Protein AF-A0A6P0YN10-F1 (afdb_monomer)

pLDDT: mean 71.0, std 18.03, range [34.62, 97.88]

Radius of gyration: 21.38 Å; Cα contacts (8 Å, |Δi|>4): 175; chains: 1; bounding box: 41×53×57 Å

Mean predicted aligned error: 14.84 Å

Secondary structure (DSSP, 8-state):
--SEEEEEEEETTEEEEEEEEHHHHHTTPPP-PPP-SS---HHHHHHHHHTTTT----BTTTBSHHHHHHHHHHS-STTTTTS-S--------GGGHHHHHHHHTS---HHHHHHHHHHHHHHHHHHHHHHHHHHHHHHHHHHHHHHHHHHHHHTT-HHHHHHHHHHHHHHHHHHHHHHHHHHHHHHHHHHHHHHHHHT-

Structure (mmCIF, N/CA/C/O backbone):
data_AF-A0A6P0YN10-F1
#
_entry.id   AF-A0A6P0YN10-F1
#
loop_
_atom_site.group_PDB
_atom_site.id
_atom_site.type_symbol
_atom_site.label_atom_id
_atom_site.label_alt_id
_atom_site.label_comp_id
_atom_site.label_asym_id
_atom_site.label_entity_id
_atom_site.label_seq_id
_atom_site.pdbx_PDB_ins_code
_atom_site.Cartn_x
_atom_site.Cartn_y
_atom_site.Cartn_z
_atom_site.occupancy
_atom_site.B_iso_or_equiv
_atom_site.auth_seq_id
_atom_site.auth_comp_id
_atom_site.auth_asym_id
_atom_site.auth_atom_id
_atom_site.pdbx_PDB_model_num
ATOM 1 N N . GLY A 1 1 ? -3.260 -28.734 10.074 1.00 62.12 1 GLY A N 1
ATOM 2 C CA . GLY A 1 1 ? -2.453 -27.743 10.815 1.00 62.12 1 GLY A CA 1
ATOM 3 C C . GLY A 1 1 ? -2.014 -28.364 12.121 1.00 62.12 1 GLY A C 1
ATOM 4 O O . GLY A 1 1 ? -2.612 -29.351 12.519 1.00 62.12 1 GLY A O 1
ATOM 5 N N . ASP A 1 2 ? -1.002 -27.804 12.768 1.00 81.94 2 ASP A N 1
ATOM 6 C CA . ASP A 1 2 ? -0.385 -28.265 14.026 1.00 81.94 2 ASP A CA 1
ATOM 7 C C . ASP A 1 2 ? -1.099 -27.738 15.288 1.00 81.94 2 ASP A C 1
ATOM 9 O O . ASP A 1 2 ? -0.497 -27.618 16.351 1.00 81.94 2 ASP A O 1
ATOM 13 N N . GLY A 1 3 ? -2.378 -27.369 15.172 1.00 86.06 3 GLY A N 1
ATOM 14 C CA . GLY A 1 3 ? -3.167 -26.823 16.282 1.00 86.06 3 GLY A CA 1
ATOM 15 C C . GLY A 1 3 ? -2.836 -25.377 16.668 1.00 86.06 3 GLY A C 1
ATOM 16 O O . GLY A 1 3 ? -3.394 -24.883 17.649 1.00 86.06 3 GLY A O 1
ATOM 17 N N . HIS A 1 4 ? -1.988 -24.679 15.904 1.00 89.06 4 HIS A N 1
ATOM 18 C CA . HIS A 1 4 ? -1.579 -23.304 16.191 1.00 89.06 4 HIS A CA 1
ATOM 19 C C . HIS A 1 4 ? -1.999 -22.306 15.102 1.00 89.06 4 HIS A C 1
ATOM 21 O O . HIS A 1 4 ? -2.167 -22.645 13.928 1.00 89.06 4 HIS A O 1
ATOM 27 N N . VAL A 1 5 ? -2.158 -21.045 15.502 1.00 89.94 5 VAL A N 1
ATOM 28 C CA . VAL A 1 5 ? -2.538 -19.916 14.649 1.00 89.94 5 VAL A CA 1
ATOM 29 C C . VAL A 1 5 ? -1.563 -18.767 14.879 1.00 89.94 5 VAL A C 1
ATOM 31 O O . VAL A 1 5 ? -1.376 -18.320 16.008 1.00 89.94 5 VAL A O 1
ATOM 34 N N . ILE A 1 6 ? -0.969 -18.249 13.802 1.00 89.81 6 ILE A N 1
ATOM 35 C CA . ILE A 1 6 ? -0.206 -16.996 13.841 1.00 89.81 6 ILE A CA 1
ATOM 36 C C . ILE A 1 6 ? -1.152 -15.862 13.451 1.00 89.81 6 ILE A C 1
ATOM 38 O O . ILE A 1 6 ? -1.709 -15.871 12.353 1.00 89.81 6 ILE A O 1
ATOM 42 N N . HIS A 1 7 ? -1.346 -14.892 14.340 1.00 85.06 7 HIS A N 1
ATOM 43 C CA . HIS A 1 7 ? -2.235 -13.754 14.114 1.00 85.06 7 HIS A CA 1
ATOM 44 C C . HIS A 1 7 ? -1.779 -12.526 14.904 1.00 85.06 7 HIS A C 1
ATOM 46 O O . HIS A 1 7 ? -0.990 -12.633 15.842 1.00 85.06 7 HIS A O 1
ATOM 52 N N . TYR A 1 8 ? -2.313 -11.354 14.562 1.00 78.88 8 TYR A N 1
ATOM 53 C CA . TYR A 1 8 ? -2.217 -10.200 15.450 1.00 78.88 8 TYR A CA 1
ATOM 54 C C . TYR A 1 8 ? -3.067 -10.442 16.698 1.00 78.88 8 TYR A C 1
ATOM 56 O O . TYR A 1 8 ? -4.286 -10.612 16.622 1.00 78.88 8 TYR A O 1
ATOM 64 N N . ARG A 1 9 ? -2.422 -10.490 17.858 1.00 80.31 9 ARG A N 1
ATOM 65 C CA . ARG A 1 9 ? -3.073 -10.660 19.152 1.00 80.31 9 ARG A CA 1
ATOM 66 C C . ARG A 1 9 ? -3.199 -9.300 19.825 1.00 80.31 9 ARG A C 1
ATOM 68 O O . ARG A 1 9 ? -2.196 -8.615 19.999 1.00 80.31 9 ARG A O 1
ATOM 75 N N . LYS A 1 10 ? -4.426 -8.953 20.219 1.00 70.31 10 LYS A N 1
ATOM 76 C CA . LYS A 1 10 ? -4.740 -7.815 21.090 1.00 70.31 10 LYS A CA 1
ATOM 77 C C . LYS A 1 10 ? -4.780 -8.285 22.541 1.00 70.31 10 LYS A C 1
ATOM 79 O O . LYS A 1 10 ? -5.635 -9.097 22.894 1.00 70.31 10 LYS A O 1
ATOM 84 N N . LEU A 1 11 ? -3.843 -7.814 23.357 1.00 67.25 11 LEU A N 1
ATOM 85 C CA . LEU A 1 11 ? -3.877 -7.912 24.819 1.00 67.25 11 LEU A CA 1
ATOM 86 C C . LEU A 1 11 ? -4.032 -6.496 25.386 1.00 67.25 11 LEU A C 1
ATOM 88 O O . LEU A 1 11 ? -3.742 -5.537 24.679 1.00 67.25 11 LEU A O 1
ATOM 92 N N . LYS A 1 12 ? -4.513 -6.367 26.632 1.00 58.06 12 LYS A N 1
ATOM 93 C CA . LYS A 1 12 ? -4.865 -5.067 27.241 1.00 58.06 12 LYS A CA 1
ATOM 94 C C . LYS A 1 12 ? -3.774 -3.995 27.095 1.00 58.06 12 LYS A C 1
ATOM 96 O O . LYS A 1 12 ? -4.123 -2.843 26.886 1.00 58.06 12 LYS A O 1
ATOM 101 N N . ASP A 1 13 ? -2.502 -4.395 27.129 1.00 61.06 13 ASP A N 1
ATOM 102 C CA . ASP A 1 13 ? -1.369 -3.464 27.193 1.00 61.06 13 ASP A CA 1
ATOM 103 C C . ASP A 1 13 ? -0.451 -3.498 25.955 1.00 61.06 13 ASP A C 1
ATOM 105 O O . ASP A 1 13 ? 0.545 -2.779 25.912 1.00 61.06 13 ASP A O 1
ATOM 109 N N . TYR A 1 14 ? -0.721 -4.361 24.962 1.00 63.66 14 TYR A N 1
ATOM 110 C CA . TYR A 1 14 ? 0.066 -4.423 23.722 1.00 63.66 14 TYR A CA 1
ATOM 111 C C . TYR A 1 14 ? -0.596 -5.256 22.616 1.00 63.66 14 TYR A C 1
ATOM 113 O O . TYR A 1 14 ? -1.214 -6.299 22.860 1.00 63.66 14 TYR A O 1
ATOM 121 N N . GLU A 1 15 ? -0.348 -4.857 21.367 1.00 74.88 15 GLU A N 1
ATOM 122 C CA . GLU A 1 15 ? -0.603 -5.673 20.184 1.00 74.88 15 GLU A CA 1
ATOM 123 C C . GLU A 1 15 ? 0.677 -6.220 19.562 1.00 74.88 15 GLU A C 1
ATOM 125 O O . GLU A 1 15 ? 1.649 -5.499 19.335 1.00 74.88 15 GLU A O 1
ATOM 130 N N . MET A 1 16 ? 0.667 -7.510 19.225 1.00 84.94 16 MET A N 1
ATOM 131 C CA . MET A 1 16 ? 1.770 -8.119 18.484 1.00 84.94 16 MET A CA 1
ATOM 132 C C . MET A 1 16 ? 1.319 -9.293 17.627 1.00 84.94 16 MET A C 1
ATOM 134 O O . MET A 1 16 ? 0.341 -9.970 17.948 1.00 84.94 16 MET A O 1
ATOM 138 N N . VAL A 1 17 ? 2.062 -9.588 16.565 1.00 87.31 17 VAL A N 1
ATOM 139 C CA . VAL A 1 17 ? 1.927 -10.875 15.874 1.00 87.31 17 VAL A CA 1
ATOM 140 C C . VAL A 1 17 ? 2.419 -11.980 16.808 1.00 87.31 17 VAL A C 1
ATOM 142 O O . VAL A 1 17 ? 3.589 -12.008 17.189 1.00 87.31 17 VAL A O 1
ATOM 145 N N . ALA A 1 18 ? 1.532 -12.897 17.175 1.00 89.31 18 ALA A N 1
ATOM 146 C CA . ALA A 1 18 ? 1.816 -13.998 18.084 1.00 89.31 18 ALA A CA 1
ATOM 147 C C . ALA A 1 18 ? 1.342 -15.327 17.493 1.00 89.31 18 ALA A C 1
ATOM 149 O O . ALA A 1 18 ? 0.412 -15.366 16.687 1.00 89.31 18 ALA A O 1
ATOM 150 N N . CYS A 1 19 ? 1.977 -16.413 17.928 1.00 91.25 19 CYS A N 1
ATOM 151 C CA . CYS A 1 19 ? 1.501 -17.771 17.707 1.00 91.25 19 CYS A CA 1
ATOM 152 C C . CYS A 1 19 ? 0.699 -18.212 18.938 1.00 91.25 19 CYS A C 1
ATOM 154 O O . CYS A 1 19 ? 1.201 -18.118 20.058 1.00 91.25 19 CYS A O 1
ATOM 156 N N . THR A 1 20 ? -0.541 -18.651 18.753 1.00 89.88 20 THR A N 1
ATOM 157 C CA . THR A 1 20 ? -1.439 -19.106 19.826 1.00 89.88 20 THR A CA 1
ATOM 158 C C . THR A 1 20 ? -2.080 -20.438 19.451 1.00 89.88 20 THR A C 1
ATOM 160 O O . THR A 1 20 ? -2.061 -20.826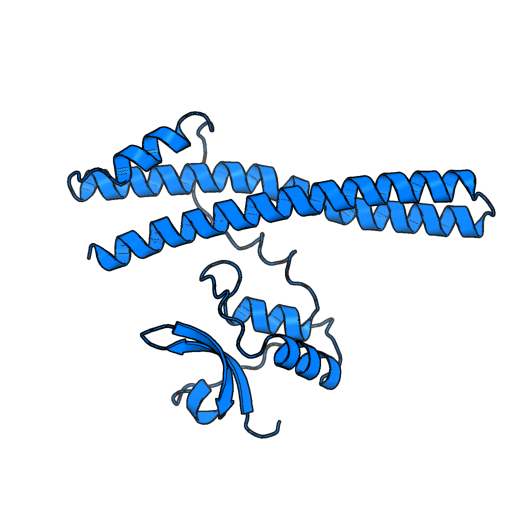 18.283 1.00 89.88 20 THR A O 1
ATOM 163 N N . SER A 1 21 ? -2.640 -21.166 20.422 1.00 91.62 21 SER A N 1
ATOM 164 C CA . SER A 1 21 ? -3.442 -22.351 20.104 1.00 91.62 21 SER A CA 1
ATOM 165 C C . SER A 1 21 ? -4.737 -21.951 19.393 1.00 91.62 21 SER A C 1
ATOM 167 O O . SER A 1 21 ? -5.270 -20.859 19.617 1.00 91.62 21 SER A O 1
ATOM 169 N N . VAL A 1 22 ? -5.272 -22.851 18.566 1.00 89.12 22 VAL A N 1
ATOM 170 C CA . VAL A 1 22 ? -6.579 -22.662 17.914 1.00 89.12 22 VAL A CA 1
ATOM 171 C C . VAL A 1 22 ? -7.670 -22.356 18.942 1.00 89.12 22 VAL A C 1
ATOM 173 O O . VAL A 1 22 ? -8.476 -21.464 18.698 1.00 89.12 22 VAL A O 1
ATOM 176 N N . ASP A 1 23 ? -7.657 -23.003 20.110 1.00 88.19 23 ASP A N 1
ATOM 177 C CA . ASP A 1 23 ? -8.645 -22.759 21.170 1.00 88.19 23 ASP A CA 1
ATOM 178 C C . ASP A 1 23 ? -8.562 -21.331 21.720 1.00 88.19 23 ASP A C 1
ATOM 180 O O . ASP A 1 23 ? -9.577 -20.641 21.861 1.00 88.19 23 ASP A O 1
ATOM 184 N N . THR A 1 24 ? -7.336 -20.851 21.958 1.00 87.19 24 THR A N 1
ATOM 185 C CA . THR A 1 24 ? -7.077 -19.480 22.424 1.00 87.19 24 THR A CA 1
ATOM 186 C C . THR A 1 24 ? -7.529 -18.454 21.389 1.00 87.19 24 THR A C 1
ATOM 188 O O . THR A 1 24 ? -8.077 -17.410 21.745 1.00 87.19 24 THR A O 1
ATOM 191 N N . PHE A 1 25 ? -7.296 -18.739 20.107 1.00 85.44 25 PHE A N 1
ATOM 192 C CA . PHE A 1 25 ? -7.714 -17.884 19.002 1.00 85.44 25 PHE A CA 1
ATOM 193 C C . PHE A 1 25 ? -9.240 -17.871 18.828 1.00 85.44 25 PHE A C 1
ATOM 195 O O . PHE A 1 25 ? -9.834 -16.808 18.656 1.00 85.44 25 PHE A O 1
ATOM 202 N N . ALA A 1 26 ? -9.876 -19.043 18.885 1.00 85.31 26 ALA A N 1
ATOM 203 C CA . ALA A 1 26 ? -11.305 -19.213 18.654 1.00 85.31 26 ALA A CA 1
ATOM 204 C C . ALA A 1 26 ? -12.153 -18.598 19.769 1.00 85.31 26 ALA A C 1
ATOM 206 O O . ALA A 1 26 ? -13.233 -18.080 19.491 1.00 85.31 26 ALA A O 1
ATOM 207 N N . GLN A 1 27 ? -11.691 -18.673 21.025 1.00 83.94 27 GLN A N 1
ATOM 208 C CA . GLN A 1 27 ? -12.455 -18.243 22.205 1.00 83.94 27 GLN A CA 1
ATOM 209 C C . GLN A 1 27 ? -13.877 -18.841 22.220 1.00 83.94 27 GLN A C 1
ATOM 211 O O . GLN A 1 27 ? -14.858 -18.151 22.491 1.00 83.94 27 GLN A O 1
ATOM 216 N N . GLY A 1 28 ? -14.000 -20.117 21.832 1.00 83.31 28 GLY A N 1
ATOM 217 C CA . GLY A 1 28 ? -15.282 -20.823 21.714 1.00 83.31 28 GLY A CA 1
ATOM 218 C C . GLY A 1 28 ? -16.140 -20.446 20.496 1.00 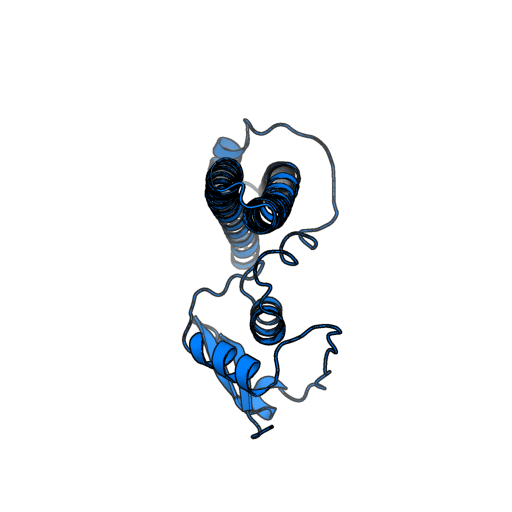83.31 28 GLY A C 1
ATOM 219 O O . GLY A 1 28 ? -17.247 -20.961 20.348 1.00 83.31 28 GLY A O 1
ATOM 220 N N . ARG A 1 29 ? -15.669 -19.566 19.602 1.00 82.25 29 ARG A N 1
ATOM 221 C CA . ARG A 1 29 ? -16.385 -19.161 18.379 1.00 82.25 29 ARG A CA 1
ATOM 222 C C . ARG A 1 29 ? -16.039 -20.066 17.195 1.00 82.25 29 ARG A C 1
ATOM 224 O O . ARG A 1 29 ? -14.945 -20.616 17.105 1.00 82.25 29 ARG A O 1
ATOM 231 N N . LYS A 1 30 ? -16.968 -20.179 16.239 1.00 83.81 30 LYS A N 1
ATOM 232 C CA . LYS A 1 30 ? -16.750 -20.923 14.985 1.00 83.81 30 LYS A CA 1
ATOM 233 C C . LYS A 1 30 ? -15.697 -20.232 14.112 1.00 83.81 30 LYS A C 1
ATOM 235 O O . LYS A 1 30 ? -15.750 -19.019 13.915 1.00 83.81 30 LYS A O 1
ATOM 240 N N . ILE A 1 31 ? -14.783 -21.024 13.552 1.00 81.75 31 ILE A N 1
ATOM 241 C CA . ILE A 1 31 ? -13.750 -20.571 12.613 1.00 81.75 31 ILE A CA 1
ATOM 242 C C . ILE A 1 31 ? -14.229 -20.820 11.183 1.00 81.75 31 ILE A C 1
ATOM 244 O O . ILE A 1 31 ? -14.694 -21.912 10.862 1.00 81.75 31 ILE A O 1
ATOM 248 N N . TYR A 1 32 ? -14.056 -19.825 10.316 1.00 80.75 32 TYR A N 1
ATOM 249 C CA . TYR A 1 32 ? -14.361 -19.928 8.892 1.00 80.75 32 TYR A CA 1
ATOM 250 C C . TYR A 1 32 ? -13.079 -19.824 8.067 1.00 80.75 32 TYR A C 1
ATOM 252 O O . TYR A 1 32 ? -12.244 -18.948 8.301 1.00 80.75 32 TYR A O 1
ATOM 260 N N . ALA A 1 33 ? -12.928 -20.708 7.082 1.00 80.88 33 ALA A N 1
ATOM 261 C CA . ALA A 1 33 ? -11.827 -20.654 6.130 1.00 80.88 33 ALA A CA 1
ATOM 262 C C . ALA A 1 33 ? -12.207 -19.773 4.934 1.00 80.88 33 ALA A C 1
ATOM 264 O O . ALA A 1 33 ? -13.258 -19.955 4.320 1.00 80.88 33 ALA A O 1
ATOM 265 N N . ARG A 1 34 ? -11.333 -18.828 4.578 1.00 76.62 34 ARG A N 1
ATOM 266 C CA . ARG A 1 34 ? -11.487 -17.999 3.377 1.00 76.62 34 ARG A CA 1
ATOM 267 C C . ARG A 1 34 ? -10.668 -18.587 2.232 1.00 76.62 34 ARG A C 1
ATOM 269 O O . ARG A 1 34 ? -9.452 -18.742 2.355 1.00 76.62 34 ARG A O 1
ATOM 276 N N . ASN A 1 35 ? -11.327 -18.859 1.108 1.00 73.12 35 ASN A N 1
ATOM 277 C CA . ASN A 1 35 ? -10.669 -19.324 -0.110 1.00 73.12 35 ASN A CA 1
ATOM 278 C C . ASN A 1 35 ? -10.147 -18.144 -0.936 1.00 73.12 35 ASN A C 1
ATOM 280 O O . ASN A 1 35 ? -10.804 -17.111 -1.063 1.00 73.12 35 ASN A O 1
ATOM 284 N N . TYR A 1 36 ? -8.959 -18.311 -1.511 1.00 68.56 36 TYR A N 1
ATOM 285 C CA . TYR A 1 36 ? -8.327 -17.338 -2.399 1.00 68.56 36 TYR A CA 1
ATOM 286 C C . TYR A 1 36 ? -8.043 -18.021 -3.737 1.00 68.56 36 TYR A C 1
ATOM 288 O O . TYR A 1 36 ? -7.478 -19.109 -3.747 1.00 68.56 36 TYR A O 1
ATOM 296 N N . GLN A 1 37 ? -8.411 -17.378 -4.849 1.00 66.75 37 GLN A N 1
ATOM 297 C CA . GLN A 1 37 ? -8.175 -17.917 -6.197 1.00 66.75 37 GLN A CA 1
ATOM 298 C C . GLN A 1 37 ? -6.682 -17.975 -6.554 1.00 66.75 37 GLN A C 1
ATOM 300 O O . GLN A 1 37 ? -6.242 -18.907 -7.214 1.00 66.75 37 GLN A O 1
ATOM 305 N N . VAL A 1 38 ? -5.899 -16.994 -6.090 1.00 68.38 38 VAL A N 1
ATOM 306 C CA . VAL A 1 38 ? -4.444 -16.929 -6.287 1.00 68.38 38 VAL A CA 1
ATOM 307 C C . VAL A 1 38 ? -3.781 -16.698 -4.932 1.00 68.38 38 VAL A C 1
ATOM 309 O O . VAL A 1 38 ? -4.036 -15.688 -4.268 1.00 68.38 38 VAL A O 1
ATOM 312 N N . CYS A 1 39 ? -2.951 -17.644 -4.494 1.00 77.00 39 CYS A N 1
ATOM 313 C CA . CYS A 1 39 ? -2.244 -17.570 -3.218 1.00 77.00 39 CYS A CA 1
ATOM 314 C C . CYS A 1 39 ? -0.932 -18.359 -3.230 1.00 77.00 39 CYS A C 1
ATOM 316 O O . CYS A 1 39 ? -0.759 -19.285 -4.019 1.00 77.00 39 CYS A O 1
ATOM 318 N N . TYR A 1 40 ? -0.035 -18.030 -2.302 1.00 73.06 40 TYR A N 1
ATOM 319 C CA . TYR A 1 40 ? 1.176 -18.808 -2.069 1.00 73.06 40 TYR A CA 1
ATOM 320 C C . TYR A 1 40 ? 0.865 -20.201 -1.506 1.00 73.06 40 TYR A C 1
ATOM 322 O O . TYR A 1 40 ? -0.128 -20.408 -0.794 1.00 73.06 40 TYR A O 1
ATOM 330 N N . ILE A 1 41 ? 1.772 -21.142 -1.782 1.00 79.31 41 ILE A N 1
ATOM 331 C CA . ILE A 1 41 ? 1.744 -22.490 -1.207 1.00 79.31 41 ILE A CA 1
ATOM 332 C C . ILE A 1 41 ? 1.862 -22.438 0.328 1.00 79.31 41 ILE A C 1
ATOM 334 O O . ILE A 1 41 ? 2.513 -21.529 0.855 1.00 79.31 41 ILE A O 1
ATOM 338 N N . PRO A 1 42 ? 1.284 -23.404 1.068 1.00 82.81 42 PRO A N 1
ATOM 339 C CA . PRO A 1 42 ? 1.212 -23.364 2.532 1.00 82.81 42 PRO A CA 1
ATOM 340 C C . PRO A 1 42 ? 2.544 -23.072 3.237 1.00 82.81 42 PRO A C 1
ATOM 342 O O . PRO A 1 42 ? 2.584 -22.222 4.122 1.00 82.81 42 PRO A O 1
ATOM 345 N N . ASN A 1 43 ? 3.644 -23.690 2.798 1.00 80.69 43 ASN A N 1
ATOM 346 C CA . ASN A 1 43 ? 4.962 -23.488 3.409 1.00 80.69 43 ASN A CA 1
ATOM 347 C C . ASN A 1 43 ? 5.447 -22.035 3.301 1.00 80.69 43 ASN A C 1
ATOM 349 O O . ASN A 1 43 ? 5.939 -21.476 4.279 1.00 80.69 43 ASN A O 1
ATOM 353 N N . VAL A 1 44 ? 5.238 -21.395 2.148 1.00 77.06 44 VAL A N 1
ATOM 354 C CA . VAL A 1 44 ? 5.590 -19.983 1.933 1.00 77.06 44 VAL A CA 1
ATOM 355 C C . VAL A 1 44 ? 4.708 -19.076 2.792 1.00 77.06 44 VAL A C 1
ATOM 357 O O . VAL A 1 44 ? 5.202 -18.127 3.393 1.00 77.06 44 VAL A O 1
ATOM 360 N N . VAL A 1 45 ? 3.415 -19.385 2.918 1.00 82.81 45 VAL A N 1
ATOM 361 C CA . VAL A 1 45 ? 2.494 -18.637 3.793 1.00 82.81 45 VAL A CA 1
ATOM 362 C C . VAL A 1 45 ? 2.949 -18.699 5.252 1.00 82.81 45 VAL A C 1
ATOM 364 O O . VAL A 1 45 ? 2.989 -17.668 5.921 1.00 82.81 45 VAL A O 1
ATOM 367 N N . ILE A 1 46 ? 3.334 -19.885 5.733 1.00 85.06 46 ILE A N 1
ATOM 368 C CA . ILE A 1 46 ? 3.826 -20.091 7.102 1.00 85.06 46 ILE A CA 1
ATOM 369 C C . ILE A 1 46 ? 5.142 -19.344 7.325 1.00 85.06 46 ILE A C 1
ATOM 371 O O . ILE A 1 46 ? 5.283 -18.664 8.337 1.00 85.06 46 ILE A O 1
ATOM 375 N N . GLN A 1 47 ? 6.094 -19.428 6.390 1.00 82.56 47 GLN A N 1
ATOM 376 C CA . GLN A 1 47 ? 7.363 -18.698 6.485 1.00 82.56 47 GLN A CA 1
ATOM 377 C C . GLN A 1 47 ? 7.140 -17.188 6.584 1.00 82.56 47 GLN A C 1
ATOM 379 O O . GLN A 1 47 ? 7.720 -16.535 7.447 1.00 82.56 47 GLN A O 1
ATOM 384 N N . ARG A 1 48 ? 6.246 -16.643 5.754 1.00 84.75 48 ARG A N 1
ATOM 385 C CA . ARG A 1 48 ? 5.869 -15.224 5.787 1.00 84.75 48 ARG A CA 1
ATOM 386 C C . ARG A 1 48 ? 5.213 -14.844 7.113 1.00 84.75 48 ARG A C 1
ATOM 388 O O . ARG A 1 48 ? 5.568 -13.832 7.702 1.00 84.75 48 ARG A O 1
ATOM 395 N N . ALA A 1 49 ? 4.290 -15.661 7.617 1.00 86.19 49 ALA A N 1
ATOM 396 C CA . ALA A 1 49 ? 3.663 -15.412 8.913 1.00 86.19 49 ALA A CA 1
ATOM 397 C C . ALA A 1 49 ? 4.696 -15.414 10.053 1.00 86.19 49 ALA A C 1
ATOM 399 O O . ALA A 1 49 ? 4.704 -14.507 10.885 1.00 86.19 49 ALA A O 1
ATOM 400 N N . LYS A 1 50 ? 5.613 -16.391 10.052 1.00 88.00 50 LYS A N 1
ATOM 401 C CA . LYS A 1 50 ? 6.709 -16.491 11.025 1.00 88.00 50 LYS A CA 1
ATOM 402 C C . LYS A 1 50 ? 7.680 -15.313 10.941 1.00 88.00 50 LYS A C 1
ATOM 404 O O . LYS A 1 50 ? 8.145 -14.858 11.979 1.00 88.00 50 LYS A O 1
ATOM 409 N N . SER A 1 51 ? 7.943 -14.774 9.747 1.00 87.12 51 SER A N 1
ATOM 410 C CA . SER A 1 51 ? 8.887 -13.661 9.564 1.00 87.12 51 SER A CA 1
ATOM 411 C C . SER A 1 51 ? 8.437 -12.345 10.207 1.00 87.12 51 SER A C 1
ATOM 413 O O . SER A 1 51 ? 9.228 -11.411 10.277 1.00 87.12 51 SER A O 1
ATOM 415 N N . ARG A 1 52 ? 7.173 -12.241 10.631 1.00 86.12 52 ARG A N 1
ATOM 416 C CA . ARG A 1 52 ? 6.623 -11.062 11.316 1.00 86.12 52 ARG A CA 1
ATOM 417 C C . ARG A 1 52 ? 6.244 -11.346 12.770 1.00 86.12 52 ARG A C 1
ATOM 419 O O . ARG A 1 52 ? 5.615 -10.497 13.389 1.00 86.12 52 ARG A O 1
ATOM 426 N N . LEU A 1 53 ? 6.598 -12.510 13.328 1.00 88.38 53 LEU A N 1
ATOM 427 C CA . LEU A 1 53 ? 6.376 -12.797 14.751 1.00 88.38 53 LEU A CA 1
ATOM 428 C C . LEU A 1 53 ? 7.011 -11.712 15.629 1.00 88.38 53 LEU A C 1
ATOM 430 O O . LEU A 1 53 ? 8.134 -11.279 15.388 1.00 88.38 53 LEU A O 1
ATOM 434 N N . GLY A 1 54 ? 6.273 -11.271 16.645 1.00 81.94 54 GLY A N 1
ATOM 435 C CA . GLY A 1 54 ? 6.683 -10.191 17.539 1.00 81.94 54 GLY A CA 1
ATOM 436 C C . GLY A 1 54 ? 6.504 -8.783 16.968 1.00 81.94 54 GLY A C 1
ATOM 437 O O . GLY A 1 54 ? 6.768 -7.816 17.678 1.00 81.94 54 GLY A O 1
ATOM 438 N N . GLU A 1 55 ? 6.030 -8.621 15.728 1.00 82.81 55 GLU A N 1
ATOM 439 C CA . GLU A 1 55 ? 5.795 -7.293 15.164 1.00 82.81 55 GLU A CA 1
ATOM 440 C C . GLU A 1 55 ? 4.699 -6.547 15.940 1.00 82.81 55 GLU A C 1
ATOM 442 O O . GLU A 1 55 ? 3.555 -6.996 15.985 1.00 82.81 55 GLU A O 1
ATOM 447 N N . ARG A 1 56 ? 5.038 -5.369 16.484 1.00 79.00 56 ARG A N 1
ATOM 448 C CA . ARG A 1 56 ? 4.144 -4.493 17.272 1.00 79.00 56 ARG A CA 1
ATOM 449 C C . ARG A 1 56 ? 3.621 -3.275 16.512 1.00 79.00 56 ARG A C 1
ATOM 451 O O . ARG A 1 56 ? 3.277 -2.261 17.097 1.00 79.00 56 ARG A O 1
ATOM 458 N N . LYS A 1 57 ? 3.591 -3.353 15.185 1.00 66.19 57 LYS A N 1
ATOM 459 C CA . LYS A 1 57 ? 3.128 -2.258 14.318 1.00 66.19 57 LYS A CA 1
ATOM 460 C C . LYS A 1 57 ? 1.625 -2.326 14.050 1.00 66.19 57 LYS A C 1
ATOM 462 O O . LYS A 1 57 ? 1.197 -1.935 12.967 1.00 66.19 57 LYS A O 1
ATOM 467 N N . TYR A 1 58 ? 0.849 -2.908 14.968 1.00 61.75 58 TYR A N 1
ATOM 468 C CA . TYR A 1 58 ? -0.588 -3.069 14.770 1.00 61.75 58 TYR A CA 1
ATOM 469 C C . TYR A 1 58 ? -1.226 -1.708 14.492 1.00 61.75 58 TYR A C 1
ATOM 471 O O . TYR A 1 58 ? -0.914 -0.724 15.153 1.00 61.75 58 TYR A O 1
ATOM 479 N N . ASN A 1 59 ? -2.102 -1.674 13.498 1.00 54.28 59 ASN A N 1
ATOM 480 C CA . ASN A 1 59 ? -2.871 -0.495 13.137 1.00 54.28 59 ASN A CA 1
ATOM 481 C C . ASN A 1 59 ? -4.280 -0.974 12.779 1.00 54.28 59 ASN A C 1
ATOM 483 O O . ASN A 1 59 ? -4.428 -1.840 11.908 1.00 54.28 59 ASN A O 1
ATOM 487 N N . LEU A 1 60 ? -5.298 -0.436 13.455 1.00 50.91 60 LEU A N 1
ATOM 488 C CA . LEU A 1 60 ? -6.712 -0.804 13.308 1.00 50.91 60 LEU A CA 1
ATOM 489 C C . LEU A 1 60 ? -7.161 -0.837 11.846 1.00 50.91 60 LEU A C 1
ATOM 491 O O . LEU A 1 60 ? -7.939 -1.712 11.456 1.00 50.91 60 LEU A O 1
ATOM 495 N N . LEU A 1 61 ? -6.643 0.086 11.045 1.00 44.38 61 LEU A N 1
ATOM 496 C CA . LEU A 1 61 ? -7.092 0.337 9.689 1.00 44.38 61 LEU A CA 1
ATOM 497 C C . LEU A 1 61 ? -6.209 -0.351 8.628 1.00 44.38 61 LEU A C 1
ATOM 499 O O . LEU A 1 61 ? -6.742 -0.789 7.614 1.00 44.38 61 LEU A O 1
ATOM 503 N N . PHE A 1 62 ? -4.895 -0.518 8.856 1.00 47.38 62 PHE A N 1
ATOM 504 C CA . PHE A 1 62 ? -3.961 -0.972 7.798 1.00 47.38 62 PHE A CA 1
ATOM 505 C C . PHE A 1 62 ? -3.044 -2.136 8.174 1.00 47.38 62 PHE A C 1
ATOM 507 O O . PHE A 1 62 ? -2.498 -2.794 7.286 1.00 47.38 62 PHE A O 1
ATOM 514 N N . ASN A 1 63 ? -2.894 -2.442 9.463 1.00 57.91 63 ASN A N 1
ATOM 515 C CA . ASN A 1 63 ? -2.037 -3.528 9.937 1.00 57.91 63 ASN A CA 1
ATOM 516 C C . ASN A 1 63 ? -2.730 -4.328 11.045 1.00 57.91 63 ASN A C 1
ATOM 518 O O . ASN A 1 63 ? -2.213 -4.504 12.146 1.00 57.91 63 ASN A O 1
ATOM 522 N N . ASN A 1 64 ? -3.946 -4.778 10.737 1.00 65.56 64 ASN A N 1
ATOM 523 C CA . ASN A 1 64 ? -4.751 -5.628 11.607 1.00 65.56 64 ASN A CA 1
ATOM 524 C C . ASN A 1 64 ? -4.637 -7.118 11.211 1.00 65.56 64 ASN A C 1
ATOM 526 O O . ASN A 1 64 ? -3.885 -7.499 10.308 1.00 65.56 64 ASN A O 1
ATOM 530 N N . CYS A 1 65 ? -5.405 -7.980 11.882 1.00 70.69 65 CYS A N 1
ATOM 531 C CA . CYS A 1 65 ? -5.388 -9.427 11.654 1.00 70.69 65 CYS A CA 1
ATOM 532 C C . CYS A 1 65 ? -5.746 -9.831 10.215 1.00 70.69 65 CYS A C 1
ATOM 534 O O . CYS A 1 65 ? -5.132 -10.754 9.678 1.00 70.69 65 CYS A O 1
ATOM 536 N N . GLU A 1 66 ? -6.710 -9.155 9.581 1.00 71.69 66 GLU A N 1
ATOM 537 C CA . GLU A 1 66 ? -7.138 -9.475 8.212 1.00 71.69 66 GLU A CA 1
ATOM 538 C C . GLU A 1 66 ? -6.056 -9.110 7.190 1.00 71.69 66 GLU A C 1
ATOM 540 O O . GLU A 1 66 ? -5.762 -9.887 6.273 1.00 71.69 66 GLU A O 1
ATOM 545 N N . HIS A 1 67 ? -5.413 -7.959 7.385 1.00 67.88 67 HIS A N 1
ATOM 546 C CA . HIS A 1 67 ? -4.302 -7.501 6.555 1.00 67.88 67 HIS A CA 1
ATOM 547 C C . HIS A 1 67 ? -3.107 -8.440 6.649 1.00 67.88 67 HIS A C 1
ATOM 549 O O . HIS A 1 67 ? -2.567 -8.880 5.631 1.00 67.88 67 HIS A O 1
ATOM 555 N N . PHE A 1 68 ? -2.736 -8.805 7.873 1.00 78.31 68 PHE A N 1
ATOM 556 C CA . PHE A 1 68 ? -1.671 -9.760 8.122 1.00 78.31 68 PHE A CA 1
ATOM 557 C C . PHE A 1 68 ? -1.954 -11.115 7.455 1.00 78.31 68 PHE A C 1
ATOM 559 O O . PHE A 1 68 ? -1.114 -11.608 6.698 1.00 78.31 68 PHE A O 1
ATOM 566 N N . ALA A 1 69 ? -3.151 -11.682 7.645 1.00 79.56 69 ALA A N 1
ATOM 567 C CA . ALA A 1 69 ? -3.536 -12.955 7.035 1.00 79.56 69 ALA A CA 1
ATOM 568 C C . ALA A 1 69 ? -3.519 -12.889 5.495 1.00 79.56 69 ALA A C 1
ATOM 570 O O . ALA A 1 69 ? -2.983 -13.782 4.831 1.00 79.56 69 ALA A O 1
ATOM 571 N N . THR A 1 70 ? -4.031 -11.799 4.918 1.00 73.88 70 THR A N 1
ATOM 572 C CA . THR A 1 70 ? -4.057 -11.587 3.463 1.00 73.88 70 THR A CA 1
ATOM 573 C C . THR A 1 70 ? -2.653 -11.433 2.878 1.00 73.88 70 THR A C 1
ATOM 575 O O . THR A 1 70 ? -2.354 -12.041 1.845 1.00 73.88 70 THR A O 1
ATOM 578 N N . TRP A 1 71 ? -1.760 -10.690 3.536 1.00 79.81 71 TRP A N 1
ATOM 579 C CA . TRP A 1 71 ? -0.362 -10.548 3.119 1.00 79.81 71 TRP A CA 1
ATOM 580 C C . TRP A 1 71 ? 0.412 -11.866 3.230 1.00 79.81 71 TRP A C 1
ATOM 582 O O . TRP A 1 71 ? 1.199 -12.193 2.333 1.00 79.81 71 TRP A O 1
ATOM 592 N N . CYS A 1 72 ? 0.171 -12.654 4.284 1.00 80.75 72 CYS A N 1
ATOM 593 C CA . CYS A 1 72 ? 0.755 -13.988 4.415 1.00 80.75 72 CYS A CA 1
ATOM 594 C C . CYS A 1 72 ? 0.316 -14.871 3.245 1.00 80.75 72 CYS A C 1
ATOM 596 O O . CYS A 1 72 ? 1.150 -15.508 2.604 1.00 80.75 72 CYS A O 1
ATOM 598 N N . LYS A 1 73 ? -0.985 -14.860 2.928 1.00 79.19 73 LYS A N 1
ATOM 599 C CA . LYS A 1 73 ? -1.584 -15.750 1.931 1.00 79.19 73 LYS A CA 1
ATOM 600 C C . LYS A 1 73 ? -1.294 -15.345 0.486 1.00 79.19 73 LYS A C 1
ATOM 602 O O . LYS A 1 73 ? -1.142 -16.219 -0.360 1.00 79.19 73 LYS A O 1
ATOM 607 N N . THR A 1 74 ? -1.219 -14.049 0.189 1.00 73.88 74 THR A N 1
ATOM 608 C CA . THR A 1 74 ? -1.230 -13.554 -1.203 1.00 73.88 74 THR A CA 1
ATOM 609 C C . THR A 1 74 ? -0.078 -12.634 -1.575 1.00 73.88 74 THR A C 1
ATOM 611 O O . THR A 1 74 ? 0.056 -12.290 -2.742 1.00 73.88 74 THR A O 1
ATOM 614 N N . GLY A 1 75 ? 0.740 -12.180 -0.624 1.00 65.50 75 GLY A N 1
ATOM 615 C CA . GLY A 1 75 ? 1.809 -11.219 -0.927 1.00 65.50 75 GLY A CA 1
ATOM 616 C C . GLY A 1 75 ? 1.355 -9.773 -1.020 1.00 65.50 75 GLY A C 1
ATOM 617 O O . GLY A 1 75 ? 2.157 -8.858 -0.852 1.00 65.50 75 GLY A O 1
ATOM 618 N N . VAL A 1 76 ? 0.059 -9.564 -1.217 1.00 62.50 76 VAL A N 1
ATOM 619 C CA . VAL A 1 76 ? -0.534 -8.247 -1.379 1.00 62.50 76 VAL A CA 1
ATOM 620 C C . VAL A 1 76 ? -0.779 -7.646 0.003 1.00 62.50 76 VAL A C 1
ATOM 622 O O . VAL A 1 76 ? -1.783 -7.953 0.639 1.00 62.50 76 VAL A O 1
ATOM 625 N N . SER A 1 77 ? 0.151 -6.807 0.466 1.00 51.59 77 SER A N 1
ATOM 626 C CA . SER A 1 77 ? -0.134 -5.830 1.529 1.00 51.59 77 SER A CA 1
ATOM 627 C C . SER A 1 77 ? -0.929 -4.679 0.913 1.00 51.59 77 SER A C 1
ATOM 629 O O . SER A 1 77 ? -2.106 -4.507 1.188 1.00 51.59 77 SER A O 1
ATOM 631 N N . ASP A 1 78 ? -0.320 -4.004 -0.059 1.00 44.38 78 ASP A N 1
ATOM 632 C CA . ASP A 1 78 ? -0.589 -2.599 -0.380 1.00 44.38 78 ASP A CA 1
ATOM 633 C C . ASP A 1 78 ? -1.862 -2.263 -1.172 1.00 44.38 78 ASP A C 1
ATOM 635 O O . ASP A 1 78 ? -2.318 -1.125 -1.160 1.00 44.38 78 ASP A O 1
ATOM 639 N N . SER A 1 79 ? -2.432 -3.201 -1.934 1.00 41.34 79 SER A N 1
ATOM 640 C CA . SER A 1 79 ? -3.375 -2.820 -3.008 1.00 41.34 79 SER A CA 1
ATOM 641 C C . SER A 1 79 ? -4.858 -3.027 -2.669 1.00 41.34 79 SER A C 1
ATOM 643 O O . SER A 1 79 ? -5.730 -2.361 -3.233 1.00 41.34 79 SER A O 1
ATOM 645 N N . ARG A 1 80 ? -5.178 -3.926 -1.725 1.00 38.47 80 ARG A N 1
ATOM 646 C CA . ARG A 1 80 ? -6.563 -4.116 -1.243 1.00 38.47 80 ARG A CA 1
ATOM 647 C C . ARG A 1 80 ? -6.937 -3.151 -0.119 1.00 38.47 80 ARG A C 1
ATOM 649 O O . ARG A 1 80 ? -8.079 -2.712 -0.091 1.00 38.47 80 ARG A O 1
ATOM 656 N N . GLN A 1 81 ? -5.946 -2.748 0.676 1.00 44.25 81 GLN A N 1
ATOM 657 C CA . GLN A 1 81 ? -6.023 -1.796 1.794 1.00 44.25 81 GLN A CA 1
ATOM 658 C C . GLN A 1 81 ? -6.726 -0.483 1.458 1.00 44.25 81 GLN A C 1
ATOM 660 O O . GLN A 1 81 ? -7.293 0.166 2.326 1.00 44.25 81 GLN A O 1
ATOM 665 N N . ILE A 1 82 ? -6.699 -0.090 0.187 1.00 45.16 82 ILE A N 1
ATOM 666 C CA . ILE A 1 82 ? -7.126 1.245 -0.190 1.00 45.16 82 ILE A CA 1
ATOM 667 C C . ILE A 1 82 ? -8.624 1.290 -0.563 1.00 45.16 82 ILE A C 1
ATOM 669 O O . ILE A 1 82 ? -9.217 2.359 -0.655 1.00 45.16 82 ILE A O 1
ATOM 673 N N . ARG A 1 83 ? -9.261 0.137 -0.812 1.00 42.00 83 ARG A N 1
ATOM 674 C CA . ARG A 1 83 ? -10.631 0.065 -1.358 1.00 42.00 83 ARG A CA 1
ATOM 675 C C . ARG A 1 83 ? -11.731 0.182 -0.299 1.00 42.00 83 ARG A C 1
ATOM 677 O O . ARG A 1 83 ? -12.828 0.594 -0.652 1.00 42.00 83 ARG A O 1
ATOM 684 N N . ASP A 1 84 ? -11.413 -0.123 0.959 1.00 41.78 84 ASP A N 1
ATOM 685 C CA . ASP A 1 84 ? -12.410 -0.273 2.029 1.00 41.78 84 ASP A CA 1
ATOM 686 C C . ASP A 1 84 ? -12.407 0.897 3.036 1.00 41.78 84 ASP A C 1
ATOM 688 O O . ASP A 1 84 ? -13.026 0.814 4.097 1.00 41.78 84 ASP A O 1
ATOM 692 N N . PHE A 1 85 ? -11.759 2.023 2.707 1.00 43.41 85 PHE A N 1
ATOM 693 C CA . PHE A 1 85 ? -11.818 3.249 3.512 1.00 43.41 85 PHE A CA 1
ATOM 694 C C . PHE A 1 85 ? -13.138 4.004 3.257 1.00 43.41 85 PHE A C 1
ATOM 696 O O . PHE A 1 85 ? -13.176 4.981 2.522 1.00 43.41 85 PHE A O 1
ATOM 703 N N . LEU A 1 86 ? -14.208 3.450 3.838 1.00 41.75 86 LEU A N 1
ATOM 704 C CA . LEU A 1 86 ? -15.578 3.942 4.058 1.00 41.75 86 LEU A CA 1
ATOM 70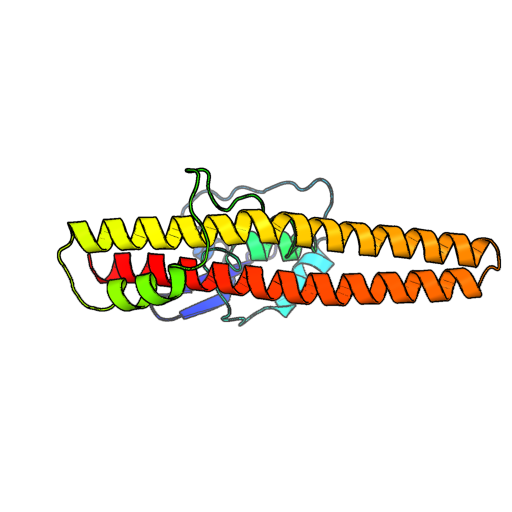5 C C . LEU A 1 86 ? -16.314 4.740 2.946 1.00 41.75 86 LEU A C 1
ATOM 707 O O . LEU A 1 86 ? -15.851 5.777 2.466 1.00 41.75 86 LEU A O 1
ATOM 711 N N . PRO A 1 87 ? -17.581 4.371 2.655 1.00 43.91 87 PRO A N 1
ATOM 712 C CA . PRO A 1 87 ? -18.529 5.278 2.035 1.00 43.91 87 PRO A CA 1
ATOM 713 C C . PRO A 1 87 ? -18.919 6.325 3.081 1.00 43.91 87 PRO A C 1
ATOM 715 O O . PRO A 1 87 ? -19.291 5.958 4.191 1.00 43.91 87 PRO A O 1
ATOM 718 N N . LEU A 1 88 ? -18.823 7.609 2.735 1.00 34.62 88 LEU A N 1
ATOM 719 C CA . LEU A 1 88 ? -19.797 8.665 3.052 1.00 34.62 88 LEU A CA 1
ATOM 720 C C . LEU A 1 88 ? -19.187 10.058 2.805 1.00 34.62 88 LEU A C 1
ATOM 722 O O . LEU A 1 88 ? -18.129 10.406 3.316 1.00 34.62 88 LEU A O 1
ATOM 726 N N . THR A 1 89 ? -19.941 10.802 1.992 1.00 35.09 89 THR A N 1
ATOM 727 C CA . THR A 1 89 ? -20.043 12.262 1.828 1.00 35.09 89 THR A CA 1
ATOM 728 C C . THR A 1 89 ? -18.909 13.066 1.168 1.00 35.09 89 THR A C 1
ATOM 730 O O . THR A 1 89 ? -17.746 12.679 1.069 1.00 35.09 89 THR A O 1
ATOM 733 N N . THR A 1 90 ? -19.364 14.167 0.559 1.00 36.41 90 THR A N 1
ATOM 734 C CA . THR A 1 90 ? -18.800 14.921 -0.570 1.00 36.41 90 THR A CA 1
ATOM 735 C C . THR A 1 90 ? -18.523 16.385 -0.215 1.00 36.41 90 THR A C 1
ATOM 737 O O . THR A 1 90 ? -19.347 16.998 0.459 1.00 36.41 90 THR A O 1
ATOM 740 N N . LYS A 1 91 ? -17.473 16.939 -0.853 1.00 42.41 91 LYS A N 1
ATOM 741 C CA . LYS A 1 91 ? -17.037 18.355 -0.970 1.00 42.41 91 LYS A CA 1
ATOM 742 C C . LYS A 1 91 ? -16.424 18.983 0.293 1.00 42.41 91 LYS A C 1
ATOM 744 O O . LYS A 1 91 ? -17.153 19.173 1.250 1.00 42.41 91 LYS A O 1
ATOM 749 N N . ILE A 1 92 ? -15.140 19.389 0.227 1.00 42.53 92 ILE A N 1
ATOM 750 C CA . ILE A 1 92 ? -14.494 20.614 0.792 1.00 42.53 92 IL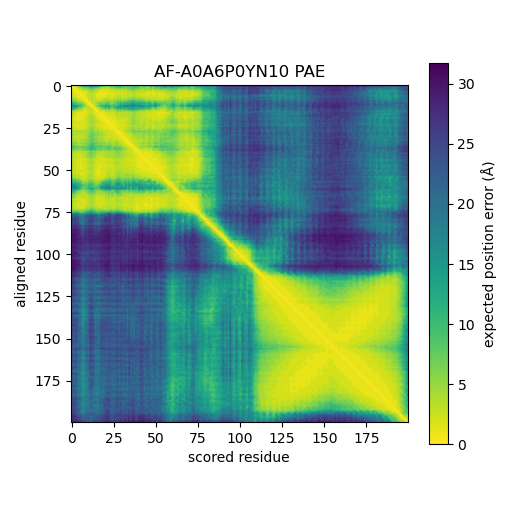E A CA 1
ATOM 751 C C . ILE A 1 92 ? -12.954 20.559 0.549 1.00 42.53 92 ILE A C 1
ATOM 753 O O . ILE A 1 92 ? -12.408 19.488 0.306 1.00 42.53 92 ILE A O 1
ATOM 757 N N . LYS A 1 93 ? -12.276 21.725 0.510 1.00 38.00 93 LYS A N 1
ATOM 758 C CA . LYS A 1 93 ? -10.857 21.939 0.131 1.00 38.00 93 LYS A CA 1
ATOM 759 C C . LYS A 1 93 ? -9.867 21.900 1.320 1.00 38.00 93 LYS A C 1
ATOM 761 O O . LYS A 1 93 ? -10.194 22.313 2.428 1.00 38.00 93 LYS A O 1
ATOM 766 N N . THR A 1 94 ? -8.632 21.487 1.015 1.00 37.38 94 THR A N 1
ATOM 767 C CA . THR A 1 94 ? -7.507 21.027 1.865 1.00 37.38 94 THR A CA 1
ATOM 768 C C . THR A 1 94 ? -6.835 22.036 2.812 1.00 37.38 94 THR A C 1
ATOM 770 O O . THR A 1 94 ? -6.084 21.627 3.696 1.00 37.38 94 THR A O 1
ATOM 773 N N . GLU A 1 95 ? -7.078 23.338 2.682 1.00 36.91 95 GLU A N 1
ATOM 774 C CA . GLU A 1 95 ? -6.307 24.380 3.390 1.00 36.91 95 GLU A CA 1
ATOM 775 C C . GLU A 1 95 ? -6.651 24.503 4.894 1.00 36.91 95 GLU A C 1
ATOM 777 O O . GLU A 1 95 ? -5.872 25.040 5.677 1.00 36.91 95 GLU A O 1
ATOM 782 N N . ASN A 1 96 ? -7.775 23.930 5.338 1.00 42.72 96 ASN A N 1
ATOM 783 C CA . ASN A 1 96 ? -8.316 24.119 6.693 1.00 42.72 96 ASN A CA 1
ATOM 784 C C . ASN A 1 96 ? -7.978 23.003 7.706 1.00 42.72 96 ASN A C 1
ATOM 786 O O . ASN A 1 96 ? -8.393 23.078 8.870 1.00 42.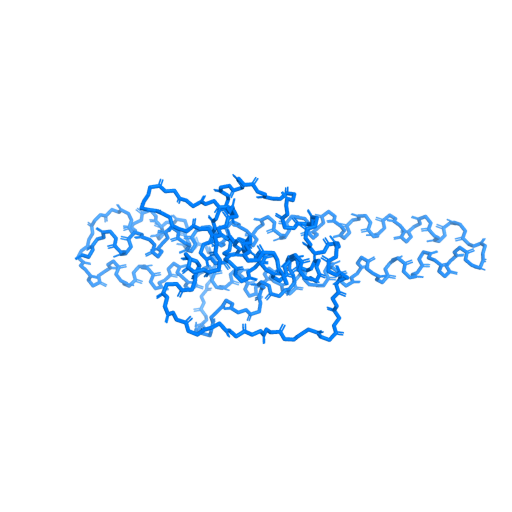72 96 ASN A O 1
ATOM 790 N N . LEU A 1 97 ? -7.245 21.967 7.287 1.00 42.75 97 LEU A N 1
ATOM 791 C CA . LEU A 1 97 ? -7.054 20.729 8.056 1.00 42.75 97 LEU A CA 1
ATOM 792 C C . LEU A 1 97 ? -6.161 20.917 9.297 1.00 42.75 97 LEU A C 1
ATOM 794 O O . LEU A 1 97 ? -6.509 20.484 10.395 1.00 42.75 97 LEU A O 1
ATOM 798 N N . SER A 1 98 ? -5.028 21.610 9.161 1.00 41.72 98 SER A N 1
ATOM 799 C CA . SER A 1 98 ? -4.044 21.760 10.249 1.00 41.72 98 SER A CA 1
ATOM 800 C C . SER A 1 98 ? -4.569 22.595 11.425 1.00 41.72 98 SER A C 1
ATOM 802 O O . SER A 1 98 ? -4.299 22.286 12.588 1.00 41.72 98 SER A O 1
ATOM 804 N N . GLN A 1 99 ? -5.358 23.633 11.137 1.00 47.00 99 GLN A N 1
ATOM 805 C CA . GLN A 1 99 ? -5.986 24.481 12.152 1.00 47.00 99 GLN A CA 1
ATOM 806 C C . GLN A 1 99 ? -7.175 23.789 12.826 1.00 47.00 99 GLN A C 1
ATOM 808 O O . GLN A 1 99 ? -7.329 23.894 14.043 1.00 47.00 99 GLN A O 1
ATOM 813 N N . SER A 1 100 ? -7.971 23.033 12.063 1.00 44.41 100 SER A N 1
ATOM 814 C CA . SER A 1 100 ? -9.128 22.305 12.602 1.00 44.41 100 SER A CA 1
ATOM 815 C C . SER A 1 100 ? -8.696 21.199 13.575 1.00 44.41 100 SER A C 1
ATOM 817 O O . SER A 1 100 ? -9.329 21.014 14.612 1.00 44.41 100 SER A O 1
ATOM 819 N N . LEU A 1 101 ? -7.566 20.533 13.303 1.00 46.81 101 LEU A N 1
ATOM 820 C CA . LEU A 1 101 ? -6.966 19.556 14.217 1.00 46.81 101 LEU A CA 1
ATOM 821 C C . LEU A 1 101 ? -6.549 20.204 15.544 1.00 46.81 101 LEU A C 1
ATOM 823 O O . LEU A 1 101 ? -6.937 19.723 16.602 1.00 46.81 101 LEU A O 1
ATOM 827 N N . LYS A 1 102 ? -5.837 21.340 15.510 1.00 49.81 102 LYS A N 1
ATOM 828 C CA . LYS A 1 102 ? -5.418 22.056 16.733 1.00 49.81 102 LYS A CA 1
ATOM 829 C C . LYS A 1 102 ? -6.591 22.488 17.620 1.00 49.81 102 LYS A C 1
ATOM 831 O O . LYS A 1 102 ? -6.426 22.552 18.835 1.00 49.81 102 LYS A O 1
ATOM 836 N N . GLN A 1 103 ? -7.746 22.799 17.033 1.00 52.09 103 GLN A N 1
ATOM 837 C CA . GLN A 1 103 ? -8.941 23.201 17.779 1.00 52.09 103 GLN A CA 1
ATOM 838 C C . GLN A 1 103 ? -9.705 22.011 18.369 1.00 52.09 103 GLN A C 1
ATOM 840 O O . GLN A 1 103 ? -10.172 22.116 19.495 1.00 52.09 103 GLN A O 1
ATOM 845 N N . ALA A 1 104 ? -9.767 20.865 17.681 1.00 47.88 104 ALA A N 1
ATOM 846 C CA . ALA A 1 104 ? -10.393 19.649 18.215 1.00 47.88 104 ALA A CA 1
ATOM 847 C C . ALA A 1 104 ? -9.729 19.145 19.513 1.00 47.88 104 ALA A C 1
ATOM 849 O O . ALA A 1 104 ? -10.397 18.557 20.358 1.00 47.88 104 ALA A O 1
ATOM 850 N N . PHE A 1 105 ? -8.432 19.419 19.692 1.00 49.19 105 PHE A N 1
ATOM 851 C CA . PHE A 1 105 ? -7.670 19.071 20.896 1.00 49.19 105 PHE A CA 1
ATOM 852 C C . PHE A 1 105 ? -7.759 20.112 22.032 1.00 49.19 105 PHE A C 1
ATOM 854 O O . PHE A 1 105 ? -7.284 19.843 23.134 1.00 49.19 105 PHE A O 1
ATOM 861 N N . LYS A 1 106 ? -8.355 21.296 21.805 1.00 50.59 106 LYS A N 1
ATOM 862 C CA . LYS A 1 106 ? -8.597 22.313 22.846 1.00 50.59 106 LYS A CA 1
ATOM 863 C C . LYS A 1 106 ? -10.064 22.244 23.268 1.00 50.59 106 LYS A C 1
ATOM 865 O O . LYS A 1 106 ? -10.928 22.751 22.564 1.00 50.59 106 LYS A O 1
ATOM 870 N N . GLY A 1 107 ? -10.316 21.580 24.396 1.00 55.06 107 GLY A N 1
ATOM 871 C CA . GLY A 1 107 ? -11.635 21.188 24.900 1.00 55.06 107 GLY A CA 1
ATOM 872 C C . GLY A 1 107 ? -12.783 22.165 24.622 1.00 55.06 107 GLY A C 1
ATOM 873 O O . GLY A 1 107 ? -12.763 23.317 25.047 1.00 55.06 107 GLY A O 1
ATOM 874 N N . ALA A 1 108 ? -13.809 21.660 23.943 1.00 41.41 108 ALA A N 1
ATOM 875 C CA . ALA A 1 108 ? -15.105 22.302 23.784 1.00 41.41 108 ALA A CA 1
ATOM 876 C C . ALA A 1 108 ? -16.198 21.223 23.733 1.00 41.41 108 ALA A C 1
ATOM 878 O O . ALA A 1 108 ? -15.932 20.085 23.346 1.00 41.41 108 ALA A O 1
ATOM 879 N N . ASN A 1 109 ? -17.396 21.619 24.162 1.00 52.75 109 ASN A N 1
ATOM 880 C CA . ASN A 1 109 ? -18.642 20.870 24.350 1.00 52.75 109 ASN A CA 1
ATOM 881 C C . ASN A 1 109 ? -18.854 19.653 23.409 1.00 52.75 109 ASN A C 1
ATOM 883 O O . ASN A 1 109 ? -18.525 19.707 22.227 1.00 52.75 109 ASN A O 1
ATOM 887 N N . ARG A 1 110 ? -19.480 18.569 23.902 1.00 50.62 110 ARG A N 1
ATOM 888 C CA . ARG A 1 110 ? -19.578 17.235 23.243 1.00 50.62 110 ARG A CA 1
ATOM 889 C C . ARG A 1 110 ? -20.141 17.276 21.803 1.00 50.62 110 ARG A C 1
ATOM 891 O O . ARG A 1 110 ? -19.755 16.471 20.948 1.00 50.62 110 ARG A O 1
ATOM 898 N N . ASN A 1 111 ? -21.019 18.242 21.515 1.00 50.53 111 ASN A N 1
ATOM 899 C CA . ASN A 1 111 ? -21.574 18.487 20.177 1.00 50.53 111 ASN A CA 1
ATOM 900 C C . ASN A 1 111 ? -20.566 19.145 19.215 1.00 50.53 111 ASN A C 1
ATOM 902 O O . ASN A 1 111 ? -20.521 18.786 18.037 1.00 50.53 111 ASN A O 1
ATOM 906 N N . ASP A 1 112 ? -19.716 20.044 19.711 1.00 54.84 112 ASP A N 1
ATOM 907 C CA . ASP A 1 112 ? -18.668 20.699 18.925 1.00 54.84 112 ASP A CA 1
ATOM 908 C C . ASP A 1 112 ? -17.508 19.738 18.638 1.00 54.84 112 ASP A C 1
ATOM 910 O O . ASP A 1 112 ? -17.015 19.696 17.509 1.00 54.84 112 ASP A O 1
ATOM 914 N N . SER A 1 113 ? -17.138 18.875 19.596 1.00 52.91 113 SER A N 1
ATOM 915 C CA . SER A 1 113 ? -16.095 17.853 19.400 1.00 52.91 113 SER A CA 1
ATOM 916 C C . SER A 1 113 ? -16.480 16.846 18.308 1.00 52.91 113 SER A C 1
ATOM 918 O O . SER A 1 113 ? -15.665 16.497 17.455 1.00 52.91 113 SER A O 1
ATOM 920 N N . THR A 1 114 ? -17.747 16.414 18.283 1.00 51.56 114 THR A N 1
ATOM 921 C CA . THR A 1 114 ? -18.259 15.477 17.267 1.00 51.56 114 THR A CA 1
ATOM 922 C C . THR A 1 114 ? -18.292 16.119 15.877 1.00 51.56 114 THR A C 1
ATOM 924 O O . THR A 1 114 ? -17.940 15.485 14.881 1.00 51.56 114 THR A O 1
ATOM 927 N N . LYS A 1 115 ? -18.664 17.402 15.796 1.00 57.47 115 LYS A N 1
ATOM 928 C CA . LYS A 1 115 ? -18.668 18.166 14.542 1.00 57.47 115 LYS A CA 1
ATOM 929 C C . LYS A 1 115 ? -17.251 18.376 13.996 1.00 57.47 115 LYS A C 1
ATOM 931 O O . LYS A 1 115 ? -17.035 18.218 12.795 1.00 57.47 115 LYS A O 1
ATOM 936 N N . LEU A 1 116 ? -16.287 18.678 14.867 1.00 60.25 116 LEU A N 1
ATOM 937 C CA . LEU A 1 116 ? -14.872 18.824 14.510 1.00 60.25 116 LEU A CA 1
ATOM 938 C C . LEU A 1 116 ? -14.254 17.500 14.046 1.00 60.25 116 LEU A C 1
ATOM 940 O O . LEU A 1 116 ? -13.545 17.479 13.041 1.00 60.25 116 LEU A O 1
ATOM 944 N N . LEU A 1 117 ? -14.582 16.391 14.713 1.00 57.69 117 LEU A N 1
ATOM 945 C CA . LEU A 1 117 ? -14.155 15.051 14.311 1.00 57.69 117 LEU A CA 1
ATOM 946 C C . LEU A 1 117 ? -14.673 14.682 12.916 1.00 57.69 117 LEU A C 1
ATOM 948 O O . LEU A 1 117 ? -13.896 14.267 12.059 1.00 57.69 117 LEU A O 1
ATOM 952 N N . ASN A 1 118 ? -15.971 14.875 12.663 1.00 56.38 118 ASN A N 1
ATOM 953 C CA . ASN A 1 118 ? -16.569 14.585 11.357 1.00 56.38 118 ASN A CA 1
ATOM 954 C C . ASN A 1 118 ? -15.926 15.414 10.238 1.00 56.38 118 ASN A C 1
ATOM 956 O O . ASN A 1 118 ? -15.707 14.904 9.141 1.00 56.38 118 ASN A O 1
ATOM 960 N N . LYS A 1 119 ? -15.578 16.674 10.522 1.00 61.91 119 LYS A N 1
ATOM 961 C CA . LYS A 1 119 ? -14.856 17.533 9.580 1.00 61.91 119 LYS A CA 1
ATOM 962 C C . LYS A 1 119 ? -13.444 17.005 9.294 1.00 61.91 119 LYS A C 1
ATOM 964 O O . LYS A 1 119 ? -13.076 16.880 8.133 1.00 61.91 119 LYS A O 1
ATOM 969 N N . ALA A 1 120 ? -12.687 16.634 10.327 1.00 63.97 120 ALA A N 1
ATOM 970 C CA . ALA A 1 120 ? -11.340 16.084 10.165 1.00 63.97 120 ALA A CA 1
ATOM 971 C C . ALA A 1 120 ? -11.337 14.765 9.368 1.00 63.97 120 ALA A C 1
ATOM 973 O O . ALA A 1 120 ? -10.485 14.563 8.505 1.00 63.97 120 ALA A O 1
ATOM 974 N N . LEU A 1 121 ? -12.317 13.888 9.609 1.00 59.28 121 LEU A N 1
ATOM 975 C CA . LEU A 1 121 ? -12.487 12.648 8.846 1.00 59.28 121 LEU A CA 1
ATOM 976 C C . LEU A 1 121 ? -12.838 12.916 7.374 1.00 59.28 121 LEU A C 1
ATOM 978 O O . LEU A 1 121 ? -12.300 12.250 6.489 1.00 59.28 121 LEU A O 1
ATOM 982 N N . ALA A 1 122 ? -13.691 13.907 7.099 1.00 59.94 122 ALA A N 1
ATOM 983 C CA . ALA A 1 122 ? -14.020 14.307 5.732 1.00 59.94 122 ALA A CA 1
ATOM 984 C C . ALA A 1 122 ? -12.791 14.849 4.978 1.00 59.94 122 ALA A C 1
ATOM 986 O O . ALA A 1 122 ? -12.574 14.493 3.821 1.00 59.94 122 ALA A O 1
ATOM 987 N N . ASP A 1 123 ? -11.952 15.645 5.640 1.00 63.69 123 ASP A N 1
ATOM 988 C CA . ASP A 1 123 ? -10.720 16.174 5.048 1.00 63.69 123 ASP A CA 1
ATOM 989 C C . ASP A 1 123 ? -9.714 15.052 4.730 1.00 63.69 123 ASP A C 1
ATOM 991 O O . ASP A 1 123 ? -9.142 15.021 3.638 1.00 63.69 123 ASP A O 1
ATOM 995 N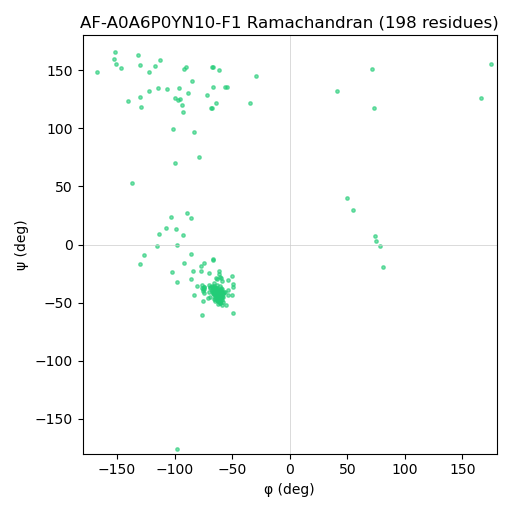 N . ILE A 1 124 ? -9.534 14.088 5.643 1.00 66.94 124 ILE A N 1
ATOM 996 C CA . ILE A 1 124 ? -8.686 12.906 5.402 1.00 66.94 124 ILE A CA 1
ATOM 997 C C . ILE A 1 124 ? -9.202 12.123 4.191 1.00 66.94 124 ILE A C 1
ATOM 999 O O . ILE A 1 124 ? -8.411 11.759 3.318 1.00 66.94 124 ILE A O 1
ATOM 1003 N N . LYS A 1 125 ? -10.520 11.922 4.093 1.00 66.12 125 LYS A N 1
ATOM 1004 C CA . LYS A 1 125 ? -11.145 11.242 2.955 1.00 66.12 125 LYS A CA 1
ATOM 1005 C C . LYS A 1 125 ? -10.869 11.950 1.625 1.00 66.12 125 LYS A C 1
ATOM 1007 O O . LYS A 1 125 ? -10.586 11.279 0.643 1.00 66.12 125 LYS A O 1
ATOM 1012 N N . VAL A 1 126 ? -10.889 13.282 1.572 1.00 71.00 126 VAL A N 1
ATOM 1013 C CA . VAL A 1 126 ? -10.565 14.020 0.335 1.00 71.00 126 VAL A CA 1
ATOM 1014 C C . VAL A 1 126 ? -9.127 13.754 -0.115 1.00 71.00 126 VAL A C 1
ATOM 1016 O O . VAL A 1 126 ? -8.893 13.464 -1.287 1.00 71.00 126 VAL A O 1
ATOM 1019 N N . VAL A 1 127 ? -8.159 13.815 0.806 1.00 73.19 127 VAL A N 1
ATOM 1020 C CA . VAL A 1 127 ? -6.751 13.539 0.467 1.00 73.19 127 VAL A CA 1
ATOM 1021 C C . VAL A 1 127 ? -6.571 12.075 0.066 1.00 73.19 127 VAL A C 1
ATOM 1023 O O . VAL A 1 127 ? -5.792 11.767 -0.837 1.00 73.19 127 VAL A O 1
ATOM 1026 N N . TRP A 1 128 ? -7.312 11.172 0.704 1.00 73.06 128 TRP A N 1
ATOM 1027 C CA . TRP A 1 128 ? -7.340 9.758 0.358 1.00 73.06 128 TRP A CA 1
ATOM 1028 C C . TRP A 1 128 ? -7.859 9.516 -1.063 1.00 73.06 128 TRP A C 1
ATOM 1030 O O . TRP A 1 128 ? -7.173 8.861 -1.850 1.00 73.06 128 TRP A O 1
ATOM 1040 N N . ASP A 1 129 ? -9.019 10.088 -1.401 1.00 72.62 129 ASP A N 1
ATOM 1041 C CA . ASP A 1 129 ? -9.680 9.959 -2.705 1.00 72.62 129 ASP A CA 1
ATOM 1042 C C . ASP A 1 129 ? -8.798 10.502 -3.852 1.00 72.62 129 ASP A C 1
ATOM 1044 O O . ASP A 1 129 ? -8.866 9.988 -4.968 1.00 72.62 129 ASP A O 1
ATOM 1048 N N . ASP A 1 130 ? -7.916 11.475 -3.584 1.00 77.75 130 ASP A N 1
ATOM 1049 C CA . ASP A 1 130 ? -6.915 11.970 -4.546 1.00 77.75 130 ASP A CA 1
ATOM 1050 C C . ASP A 1 130 ? -5.634 11.111 -4.598 1.00 77.75 130 ASP A C 1
ATOM 1052 O O . ASP A 1 130 ? -5.111 10.789 -5.669 1.00 77.75 130 ASP A O 1
ATOM 1056 N N . THR A 1 131 ? -5.116 10.696 -3.441 1.00 73.94 131 THR A N 1
ATOM 1057 C CA . THR A 1 131 ? -3.818 10.006 -3.341 1.00 73.94 131 THR A CA 1
ATOM 1058 C C . THR A 1 131 ? -3.915 8.544 -3.787 1.00 73.94 131 THR A C 1
ATOM 1060 O O . THR A 1 131 ? -3.004 8.017 -4.436 1.00 73.94 131 THR A O 1
ATOM 1063 N N . GLN A 1 132 ? -5.024 7.868 -3.475 1.00 77.12 132 GLN A N 1
ATOM 1064 C CA . GLN A 1 132 ? -5.225 6.456 -3.790 1.00 77.12 132 GLN A CA 1
ATOM 1065 C C . GLN A 1 132 ? -5.138 6.156 -5.298 1.00 77.12 132 GLN A C 1
ATOM 1067 O O . GLN A 1 132 ? -4.415 5.219 -5.668 1.00 77.12 132 GLN A O 1
ATOM 1072 N N . PRO A 1 133 ? -5.875 6.855 -6.187 1.00 78.06 133 PRO A N 1
ATOM 1073 C CA . PRO A 1 133 ? -5.825 6.570 -7.617 1.00 78.06 133 PRO A CA 1
ATOM 1074 C C . PRO A 1 133 ? -4.423 6.771 -8.186 1.00 78.06 133 PRO A C 1
ATOM 1076 O O . PRO A 1 133 ? -3.955 5.944 -8.966 1.00 78.06 133 PRO A O 1
ATOM 1079 N N . GLN A 1 134 ? -3.713 7.806 -7.731 1.00 82.50 134 GLN A N 1
ATOM 1080 C CA . GLN A 1 134 ? -2.341 8.079 -8.159 1.00 82.50 134 GLN A CA 1
ATOM 1081 C C . GLN A 1 134 ? -1.375 6.967 -7.738 1.00 82.50 134 GLN A C 1
ATOM 1083 O O . GLN A 1 134 ? -0.468 6.603 -8.495 1.00 82.50 134 GLN A O 1
ATOM 1088 N N . TYR A 1 135 ? -1.569 6.401 -6.544 1.00 80.44 135 TYR A N 1
ATOM 1089 C CA . TYR A 1 135 ? -0.775 5.270 -6.074 1.00 80.44 135 TYR A CA 1
ATOM 1090 C C . TYR A 1 135 ? -1.018 4.032 -6.943 1.00 80.44 135 TYR A C 1
ATOM 1092 O O . TYR A 1 135 ? -0.067 3.428 -7.440 1.00 80.44 135 TYR A O 1
ATOM 1100 N N . LYS A 1 136 ? -2.290 3.699 -7.204 1.00 76.88 136 LYS A N 1
ATOM 1101 C CA . LYS A 1 136 ? -2.669 2.583 -8.088 1.00 76.88 136 LYS A CA 1
ATOM 1102 C C . LYS A 1 136 ? -2.104 2.756 -9.495 1.00 76.88 136 LYS A C 1
ATOM 1104 O O . LYS A 1 136 ? -1.530 1.812 -10.029 1.00 76.88 136 LYS A O 1
ATOM 1109 N N . HIS A 1 137 ? -2.217 3.956 -10.053 1.00 83.56 137 HIS A N 1
ATOM 1110 C CA . HIS A 1 137 ? -1.664 4.284 -11.360 1.00 83.56 137 HIS A CA 1
ATOM 1111 C C . HIS A 1 137 ? -0.143 4.089 -11.383 1.00 83.56 137 HIS A C 1
ATOM 1113 O O . HIS A 1 137 ? 0.389 3.440 -12.276 1.00 83.56 137 HIS A O 1
ATOM 1119 N N . SER A 1 138 ? 0.566 4.554 -10.350 1.00 83.31 138 SER A N 1
ATOM 1120 C CA . SER A 1 138 ? 2.016 4.351 -10.244 1.00 83.31 138 SER A CA 1
ATOM 1121 C C . SER A 1 138 ? 2.390 2.864 -10.189 1.00 83.31 138 SER A C 1
ATOM 1123 O O . SER A 1 138 ? 3.355 2.458 -10.827 1.00 83.31 138 SER A O 1
ATOM 1125 N N . LEU A 1 139 ? 1.615 2.027 -9.487 1.00 79.25 139 LEU A N 1
ATOM 1126 C CA . LEU A 1 139 ? 1.822 0.572 -9.478 1.00 79.25 139 LEU A CA 1
ATOM 1127 C C . LEU A 1 139 ? 1.578 -0.078 -10.844 1.00 79.25 139 LEU A C 1
ATOM 1129 O O . LEU A 1 139 ? 2.319 -0.983 -11.228 1.00 79.25 139 LEU A O 1
ATOM 1133 N N . GLN A 1 140 ? 0.551 0.368 -11.568 1.00 78.62 140 GLN A N 1
ATOM 1134 C CA . GLN A 1 140 ? 0.275 -0.106 -12.924 1.00 78.62 140 GLN A CA 1
ATOM 1135 C C . GLN A 1 140 ? 1.439 0.233 -13.854 1.00 78.62 140 GLN A C 1
ATOM 1137 O O . GLN A 1 140 ? 1.977 -0.662 -14.502 1.00 78.62 140 GLN A O 1
ATOM 1142 N N . GLU A 1 141 ? 1.908 1.478 -13.820 1.00 89.81 141 GLU A N 1
ATOM 1143 C CA . GLU A 1 141 ? 3.021 1.941 -14.646 1.00 89.81 141 GLU A CA 1
ATOM 1144 C C . GLU A 1 141 ? 4.324 1.177 -14.373 1.00 89.81 141 GLU A C 1
ATOM 1146 O O . GLU A 1 141 ? 5.060 0.862 -15.305 1.00 89.81 141 GLU A O 1
ATOM 1151 N N . ILE A 1 142 ? 4.602 0.782 -13.125 1.00 85.62 142 ILE A N 1
ATOM 1152 C CA . ILE A 1 142 ? 5.764 -0.071 -12.810 1.00 85.62 142 ILE A CA 1
ATOM 1153 C C . ILE A 1 142 ? 5.726 -1.390 -13.598 1.00 85.62 142 ILE A C 1
ATOM 1155 O O . ILE A 1 142 ? 6.770 -1.842 -14.076 1.00 85.62 142 ILE A O 1
ATOM 1159 N N . ASN A 1 143 ? 4.548 -2.008 -13.726 1.00 83.56 143 ASN A N 1
ATOM 1160 C CA . ASN A 1 143 ? 4.374 -3.249 -14.481 1.00 83.56 143 ASN A CA 1
ATOM 1161 C C . ASN A 1 143 ? 4.424 -2.993 -15.991 1.00 83.56 143 ASN A C 1
ATOM 1163 O O . ASN A 1 143 ? 5.086 -3.741 -16.708 1.00 83.56 143 ASN A O 1
ATOM 1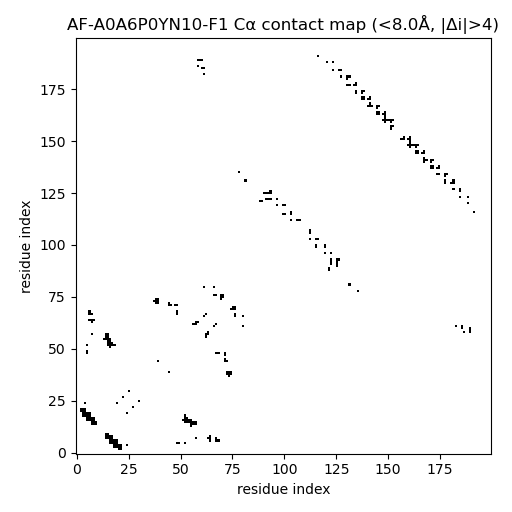167 N N . THR A 1 144 ? 3.787 -1.918 -16.464 1.00 86.19 144 THR A N 1
ATOM 1168 C CA . THR A 1 144 ? 3.825 -1.501 -17.873 1.00 86.19 144 THR A CA 1
ATOM 1169 C C . THR A 1 144 ? 5.266 -1.316 -18.342 1.00 86.19 144 THR A C 1
ATOM 1171 O O . THR A 1 144 ? 5.692 -1.924 -19.323 1.00 86.19 144 THR A O 1
ATOM 1174 N N . TRP A 1 145 ? 6.062 -0.535 -17.609 1.00 93.94 145 TRP A N 1
ATOM 1175 C CA . TRP A 1 145 ? 7.446 -0.257 -17.988 1.00 93.94 145 TRP A CA 1
ATOM 1176 C C . TRP A 1 145 ? 8.363 -1.475 -17.852 1.00 93.94 145 TRP A C 1
ATOM 1178 O O . TRP A 1 145 ? 9.341 -1.567 -18.591 1.00 93.94 145 TRP A O 1
ATOM 1188 N N . GLU A 1 146 ? 8.030 -2.445 -16.994 1.00 90.44 146 GLU A N 1
ATOM 1189 C CA . GLU A 1 146 ? 8.716 -3.741 -16.995 1.00 90.44 146 GLU A CA 1
ATOM 1190 C C . GLU A 1 146 ? 8.465 -4.516 -18.289 1.00 90.44 146 GLU A C 1
ATOM 1192 O O . GLU A 1 146 ? 9.404 -5.012 -18.908 1.00 90.44 146 GLU A O 1
ATOM 1197 N N . GLN A 1 147 ? 7.210 -4.599 -18.731 1.00 88.56 147 GLN A N 1
ATOM 1198 C CA . GLN A 1 147 ? 6.866 -5.285 -19.975 1.00 88.56 147 GLN A CA 1
ATOM 1199 C C . GLN A 1 147 ? 7.516 -4.614 -21.187 1.00 88.56 147 GLN A C 1
ATOM 1201 O O . GLN A 1 147 ? 8.027 -5.304 -22.070 1.00 88.56 147 GLN A O 1
ATOM 1206 N N . VAL A 1 148 ? 7.552 -3.278 -21.212 1.00 94.19 148 VAL A N 1
ATOM 1207 C CA . VAL A 1 148 ? 8.257 -2.520 -22.255 1.00 94.19 148 VAL A CA 1
ATOM 1208 C C . VAL A 1 148 ? 9.753 -2.829 -22.234 1.00 94.19 148 VAL A C 1
ATOM 1210 O O . VAL A 1 148 ? 10.321 -3.085 -23.293 1.00 94.19 148 VAL A O 1
ATOM 1213 N N . ALA A 1 149 ? 10.384 -2.858 -21.056 1.00 94.31 149 ALA A N 1
ATOM 1214 C CA . ALA A 1 149 ? 11.799 -3.195 -20.933 1.00 94.31 149 ALA A CA 1
ATOM 1215 C C . ALA A 1 149 ? 12.090 -4.617 -21.438 1.00 94.31 149 ALA A C 1
ATOM 1217 O O . ALA A 1 149 ? 12.981 -4.795 -22.264 1.00 94.31 149 ALA A O 1
ATOM 1218 N N . MET A 1 150 ? 11.297 -5.611 -21.023 1.00 94.62 150 MET A N 1
ATOM 1219 C CA . MET A 1 150 ? 11.442 -6.998 -21.484 1.00 94.62 150 MET A CA 1
ATOM 1220 C C . MET A 1 150 ? 11.248 -7.124 -23.000 1.00 94.62 150 MET A C 1
ATOM 1222 O O . MET A 1 150 ? 12.041 -7.773 -23.677 1.00 94.62 150 MET A O 1
ATOM 1226 N N . LYS A 1 151 ? 10.231 -6.460 -23.563 1.00 96.75 151 LYS A N 1
ATOM 1227 C CA . LYS A 1 151 ? 9.988 -6.469 -25.012 1.00 96.75 151 LYS A CA 1
ATOM 1228 C C . LYS A 1 151 ? 11.116 -5.786 -25.788 1.00 96.75 151 LYS A C 1
ATOM 1230 O O . LYS A 1 151 ? 11.464 -6.242 -26.871 1.00 96.75 151 LYS A O 1
ATOM 1235 N N . ALA A 1 152 ? 11.687 -4.708 -25.253 1.00 97.31 152 ALA A N 1
ATOM 1236 C CA . ALA A 1 152 ? 12.834 -4.039 -25.855 1.00 97.31 152 ALA A CA 1
ATOM 1237 C C . ALA A 1 152 ? 14.081 -4.938 -25.850 1.00 97.31 152 ALA A C 1
ATOM 1239 O O . ALA A 1 152 ? 14.742 -5.043 -26.880 1.00 97.31 152 ALA A O 1
ATOM 1240 N N . LEU A 1 153 ? 14.348 -5.645 -24.745 1.00 95.94 153 LEU A N 1
ATOM 1241 C CA . LEU A 1 153 ? 15.448 -6.613 -24.658 1.00 95.94 153 LEU A CA 1
ATOM 1242 C C . LEU A 1 153 ? 15.287 -7.760 -25.660 1.00 95.94 153 LEU A C 1
ATOM 1244 O O . LEU A 1 153 ? 16.235 -8.067 -26.370 1.00 95.94 153 LEU A O 1
ATOM 1248 N N . ASN A 1 154 ? 14.081 -8.321 -25.795 1.00 97.19 154 ASN A N 1
ATOM 1249 C CA . ASN A 1 154 ? 13.802 -9.377 -26.779 1.00 97.19 154 ASN A CA 1
ATOM 1250 C C . ASN A 1 154 ? 14.019 -8.928 -28.235 1.00 97.19 154 ASN A C 1
ATOM 1252 O O . ASN A 1 154 ? 14.222 -9.761 -29.111 1.00 97.19 154 ASN A O 1
ATOM 1256 N N . ASN A 1 155 ? 13.959 -7.620 -28.494 1.00 97.00 155 ASN A N 1
ATOM 1257 C CA . ASN A 1 155 ? 14.209 -7.017 -29.802 1.00 97.00 155 ASN A CA 1
ATOM 1258 C C . ASN A 1 155 ? 15.636 -6.453 -29.931 1.00 97.00 155 ASN A C 1
ATOM 1260 O O . ASN A 1 155 ? 15.892 -5.658 -30.834 1.00 97.00 155 ASN A O 1
ATOM 1264 N N . ASN A 1 156 ?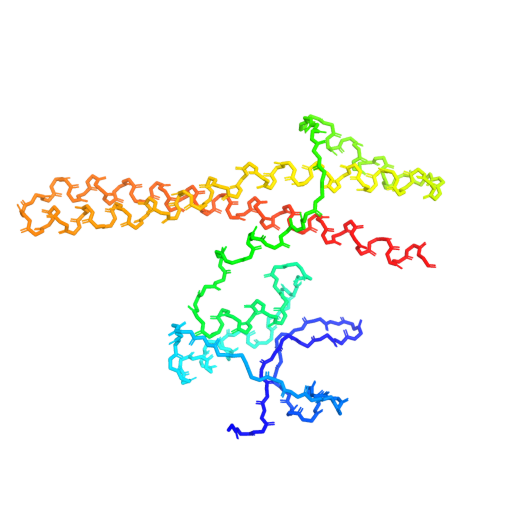 16.547 -6.798 -29.014 1.00 97.00 156 ASN A N 1
ATOM 1265 C CA . ASN A 1 156 ? 17.925 -6.297 -28.936 1.00 97.00 156 ASN A CA 1
ATOM 1266 C C . ASN A 1 156 ? 18.034 -4.756 -28.890 1.00 97.00 156 ASN A C 1
ATOM 1268 O O . ASN A 1 156 ? 19.013 -4.166 -29.341 1.00 97.00 156 ASN A O 1
ATOM 1272 N N . ARG A 1 157 ? 17.021 -4.081 -28.333 1.00 97.81 157 ARG A N 1
ATOM 1273 C CA . ARG A 1 157 ? 16.961 -2.620 -28.156 1.00 97.81 157 ARG A CA 1
ATOM 1274 C C . ARG A 1 157 ? 17.335 -2.242 -26.723 1.00 97.81 157 ARG A C 1
ATOM 1276 O O . ARG A 1 157 ? 16.487 -1.842 -25.922 1.00 97.81 157 ARG A O 1
ATOM 1283 N N . GLU A 1 158 ? 18.609 -2.404 -26.373 1.00 97.12 158 GLU A N 1
ATOM 1284 C CA . GLU A 1 158 ? 19.115 -2.143 -25.014 1.00 97.12 158 GLU A CA 1
ATOM 1285 C C . GLU A 1 158 ? 18.978 -0.678 -24.571 1.00 97.12 158 GLU A C 1
ATOM 1287 O O . GLU A 1 158 ? 18.830 -0.387 -23.382 1.00 97.12 158 GLU A O 1
ATOM 1292 N N . ASP A 1 159 ? 19.026 0.257 -25.519 1.00 97.00 159 ASP A N 1
ATOM 1293 C CA . ASP A 1 159 ? 18.784 1.685 -25.314 1.00 97.00 159 ASP A CA 1
ATOM 1294 C C . ASP A 1 159 ? 17.365 1.933 -24.773 1.00 97.00 159 ASP A C 1
ATOM 1296 O O . ASP A 1 159 ? 17.179 2.567 -23.728 1.00 97.00 159 ASP A O 1
ATOM 1300 N N . LEU A 1 160 ? 16.363 1.351 -25.437 1.00 97.38 160 LEU A N 1
ATOM 1301 C CA . LEU A 1 160 ? 14.960 1.452 -25.048 1.00 97.38 160 LEU A CA 1
ATOM 1302 C C . LEU A 1 160 ? 14.680 0.699 -23.748 1.00 97.38 160 LEU A C 1
ATOM 1304 O O . LEU A 1 160 ? 13.913 1.186 -22.915 1.00 97.38 160 LEU A O 1
ATOM 1308 N N . ALA A 1 161 ? 15.324 -0.453 -23.543 1.00 97.00 161 ALA A N 1
ATOM 1309 C CA . ALA A 1 161 ? 15.210 -1.206 -22.300 1.00 97.00 161 ALA A CA 1
ATOM 1310 C C . ALA A 1 161 ? 15.716 -0.391 -21.100 1.00 97.00 161 ALA A C 1
ATOM 1312 O O . ALA A 1 161 ? 15.022 -0.284 -20.087 1.00 97.00 161 ALA A O 1
ATOM 1313 N N . ARG A 1 162 ? 16.882 0.261 -21.227 1.00 97.88 162 ARG A N 1
ATOM 1314 C CA . ARG A 1 162 ? 17.427 1.147 -20.185 1.00 97.88 162 ARG A CA 1
ATOM 1315 C C . ARG A 1 162 ? 16.511 2.337 -19.903 1.00 97.88 162 ARG A C 1
ATOM 1317 O O . ARG A 1 162 ? 16.242 2.632 -18.738 1.00 97.88 162 ARG A O 1
ATOM 1324 N N . ALA A 1 163 ? 15.978 2.982 -20.940 1.00 97.75 163 ALA A N 1
ATOM 1325 C CA . ALA A 1 163 ? 15.036 4.089 -20.778 1.00 97.75 163 ALA A CA 1
ATOM 1326 C C . ALA A 1 163 ? 13.731 3.654 -20.079 1.00 97.75 163 ALA A C 1
ATOM 1328 O O . ALA A 1 163 ? 13.232 4.352 -19.192 1.00 97.75 163 ALA A O 1
ATOM 1329 N N . ALA A 1 164 ? 13.196 2.481 -20.430 1.00 95.88 164 ALA A N 1
ATOM 1330 C CA . ALA A 1 164 ? 12.013 1.908 -19.792 1.00 95.88 164 ALA A CA 1
ATOM 1331 C C . ALA A 1 164 ? 12.262 1.580 -18.309 1.00 95.88 164 ALA A C 1
ATOM 1333 O O . ALA A 1 164 ? 11.454 1.944 -17.453 1.00 95.88 164 ALA A O 1
ATOM 1334 N N . LEU A 1 165 ? 13.413 0.987 -17.977 1.00 92.44 165 LEU A N 1
ATOM 1335 C CA . LEU A 1 165 ? 13.804 0.720 -16.589 1.00 92.44 165 LEU A CA 1
ATOM 1336 C C . LEU A 1 165 ? 13.977 2.006 -15.767 1.00 92.44 165 LEU A C 1
ATOM 1338 O O . LEU A 1 165 ? 13.564 2.047 -14.606 1.00 92.44 165 LEU A O 1
ATOM 1342 N N . ALA A 1 166 ? 14.517 3.076 -16.358 1.00 97.44 166 ALA A N 1
ATOM 1343 C CA . ALA A 1 166 ? 14.608 4.377 -15.696 1.00 97.44 166 ALA A CA 1
ATOM 1344 C C . ALA A 1 166 ? 13.214 4.947 -15.366 1.00 97.44 166 ALA A C 1
ATOM 1346 O O . ALA A 1 166 ? 12.973 5.392 -14.240 1.00 97.44 166 ALA A O 1
ATOM 1347 N N . ARG A 1 167 ? 12.257 4.860 -16.302 1.00 96.44 167 ARG A N 1
ATOM 1348 C CA . ARG A 1 167 ? 10.856 5.253 -16.053 1.00 96.44 167 ARG A CA 1
ATOM 1349 C C . ARG A 1 167 ? 10.212 4.401 -14.963 1.00 96.44 167 ARG A C 1
ATOM 1351 O O . ARG A 1 167 ? 9.621 4.950 -14.034 1.00 96.44 167 ARG A O 1
ATOM 1358 N N . LYS A 1 168 ? 10.397 3.078 -15.012 1.00 91.69 168 LYS A N 1
ATOM 1359 C CA . LYS A 1 168 ? 9.944 2.151 -13.963 1.00 91.69 168 LYS A CA 1
ATOM 1360 C C . LYS A 1 168 ? 10.470 2.560 -12.584 1.00 91.69 168 LYS A C 1
ATOM 1362 O O . LYS A 1 168 ? 9.716 2.540 -11.611 1.00 91.69 168 LYS A O 1
ATOM 1367 N N . LEU A 1 169 ? 11.746 2.938 -12.483 1.00 90.19 169 LEU A N 1
ATOM 1368 C CA . LEU A 1 169 ? 12.348 3.374 -11.222 1.00 90.19 169 LEU A CA 1
ATOM 1369 C C . LEU A 1 169 ? 11.699 4.660 -10.687 1.00 90.19 169 LEU A C 1
ATOM 1371 O O . LEU A 1 169 ? 11.446 4.758 -9.487 1.00 90.19 169 LEU A O 1
ATOM 1375 N N . ASN A 1 170 ? 11.373 5.614 -11.559 1.00 96.31 170 ASN A N 1
ATOM 1376 C CA . ASN A 1 170 ? 10.678 6.840 -11.158 1.00 96.31 170 ASN A CA 1
ATOM 1377 C C . ASN A 1 170 ? 9.272 6.547 -10.616 1.00 96.31 170 ASN A C 1
ATOM 1379 O O . ASN A 1 170 ? 8.910 7.053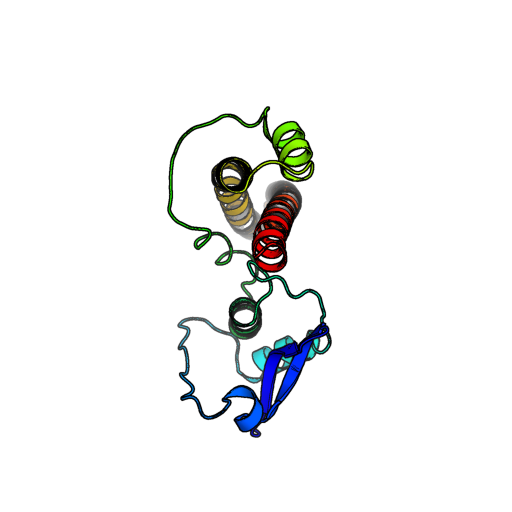 -9.553 1.00 96.31 170 ASN A O 1
ATOM 1383 N N . TYR A 1 171 ? 8.508 5.668 -11.273 1.00 90.88 171 TYR A N 1
ATOM 1384 C CA . TYR A 1 171 ? 7.202 5.247 -10.753 1.00 90.88 171 TYR A CA 1
ATOM 1385 C C . TYR A 1 171 ? 7.309 4.457 -9.446 1.00 90.88 171 TYR A C 1
ATOM 1387 O O . TYR A 1 171 ? 6.457 4.626 -8.576 1.00 90.88 171 TYR A O 1
ATOM 1395 N N . LYS A 1 172 ? 8.371 3.660 -9.248 1.00 82.44 172 LYS A N 1
ATOM 1396 C CA . LYS A 1 172 ? 8.654 3.018 -7.950 1.00 82.44 172 LYS A CA 1
ATOM 1397 C C . LYS A 1 172 ? 8.831 4.041 -6.830 1.00 82.44 172 LYS A C 1
ATOM 1399 O O . LYS A 1 172 ? 8.208 3.879 -5.784 1.00 82.44 172 LYS A O 1
ATOM 1404 N N . LYS A 1 173 ? 9.632 5.089 -7.050 1.00 88.69 173 LYS A N 1
ATOM 1405 C CA . LYS A 1 173 ? 9.828 6.169 -6.066 1.00 88.69 173 LYS A CA 1
ATOM 1406 C C . LYS A 1 173 ? 8.507 6.876 -5.754 1.00 88.69 173 LYS A C 1
ATOM 1408 O O . LYS A 1 173 ? 8.117 6.957 -4.594 1.00 88.69 173 LYS A O 1
ATOM 1413 N N . ARG A 1 174 ? 7.756 7.268 -6.790 1.00 88.38 174 ARG A N 1
ATOM 1414 C CA . ARG A 1 174 ? 6.439 7.904 -6.628 1.00 88.38 174 ARG A CA 1
ATOM 1415 C C . ARG A 1 174 ? 5.459 7.020 -5.853 1.00 88.38 174 ARG A C 1
ATOM 1417 O O . ARG A 1 174 ? 4.750 7.502 -4.976 1.00 88.38 174 ARG A O 1
ATOM 1424 N N . ALA A 1 175 ? 5.420 5.722 -6.148 1.00 79.25 175 ALA A N 1
ATOM 1425 C CA . ALA A 1 175 ? 4.568 4.785 -5.426 1.00 79.25 175 ALA A CA 1
ATOM 1426 C C . ALA A 1 175 ? 4.946 4.707 -3.937 1.00 79.25 175 ALA A C 1
ATOM 1428 O O . ALA A 1 175 ? 4.056 4.686 -3.093 1.00 79.25 175 ALA A O 1
ATOM 1429 N N . GLN A 1 176 ? 6.239 4.709 -3.597 1.00 77.88 176 GLN A N 1
ATOM 1430 C CA . GLN A 1 176 ? 6.691 4.727 -2.200 1.00 77.88 176 GLN A CA 1
ATOM 1431 C C . GLN A 1 176 ? 6.261 6.006 -1.469 1.00 77.88 176 GLN A C 1
ATOM 1433 O O . GLN A 1 176 ? 5.743 5.923 -0.360 1.00 77.88 176 GLN A O 1
ATOM 1438 N N . GLU A 1 177 ? 6.404 7.173 -2.095 1.00 81.50 177 GLU A N 1
ATOM 1439 C CA . GLU A 1 177 ? 5.972 8.453 -1.513 1.00 81.50 177 GLU A CA 1
ATOM 1440 C C . GLU A 1 177 ? 4.458 8.495 -1.268 1.00 81.50 177 GLU A C 1
ATOM 1442 O O . GLU A 1 177 ? 3.997 8.861 -0.185 1.00 81.50 177 GLU A O 1
ATOM 1447 N N . LEU A 1 178 ? 3.669 8.080 -2.264 1.00 80.00 178 LEU A N 1
ATOM 1448 C CA . LEU A 1 178 ? 2.211 8.035 -2.156 1.00 80.00 178 LEU A CA 1
ATOM 1449 C C . LEU A 1 178 ? 1.758 7.021 -1.101 1.00 80.00 178 LEU A C 1
ATOM 1451 O O . LEU A 1 178 ? 0.820 7.298 -0.356 1.00 80.00 178 LEU A O 1
ATOM 1455 N N . LYS A 1 179 ? 2.453 5.884 -0.988 1.00 78.00 179 LYS A N 1
ATOM 1456 C CA . LYS A 1 179 ? 2.218 4.899 0.069 1.00 78.00 179 LYS A CA 1
ATOM 1457 C C . LYS A 1 179 ? 2.438 5.502 1.455 1.00 78.00 179 LYS A C 1
ATOM 1459 O O . LYS A 1 179 ? 1.547 5.398 2.289 1.00 78.00 179 LYS A O 1
ATOM 1464 N N . LEU A 1 180 ? 3.569 6.174 1.682 1.00 74.06 180 LEU A N 1
ATOM 1465 C CA . LEU A 1 180 ? 3.857 6.826 2.966 1.00 74.06 180 LEU A CA 1
ATOM 1466 C C . LEU A 1 180 ? 2.795 7.876 3.321 1.00 74.06 180 LEU A C 1
ATOM 1468 O O . LEU A 1 180 ? 2.380 7.979 4.473 1.00 74.06 180 LEU A O 1
ATOM 1472 N N . ARG A 1 181 ? 2.298 8.631 2.331 1.00 75.75 181 ARG A N 1
ATOM 1473 C CA . ARG A 1 181 ? 1.171 9.556 2.534 1.00 75.75 181 ARG A CA 1
ATOM 1474 C C . ARG A 1 181 ? -0.104 8.841 2.966 1.00 75.75 181 ARG A C 1
ATOM 1476 O O . ARG A 1 181 ? -0.751 9.293 3.908 1.00 75.75 181 ARG A O 1
ATOM 1483 N N . LEU A 1 182 ? -0.461 7.745 2.299 1.00 72.44 182 LEU A N 1
ATOM 1484 C CA . LEU A 1 182 ? -1.635 6.949 2.664 1.00 72.44 182 LEU A CA 1
ATOM 1485 C C . LEU A 1 182 ? -1.489 6.364 4.076 1.00 72.44 182 LEU A C 1
ATOM 1487 O O . LEU A 1 182 ? -2.432 6.469 4.852 1.00 72.44 182 LEU A O 1
ATOM 1491 N N . GLU A 1 183 ? -0.311 5.845 4.439 1.00 68.56 183 GLU A N 1
ATOM 1492 C CA . GLU A 1 183 ? 0.021 5.343 5.788 1.00 68.56 183 GLU A CA 1
ATOM 1493 C C . GLU A 1 183 ? -0.011 6.437 6.873 1.00 68.56 183 GLU A C 1
ATOM 1495 O O . GLU A 1 183 ? -0.335 6.169 8.033 1.00 68.56 183 GLU A O 1
ATOM 1500 N N . HIS A 1 184 ? 0.260 7.689 6.513 1.00 70.75 184 HIS A N 1
ATOM 1501 C CA . HIS A 1 184 ? 0.121 8.814 7.430 1.00 70.75 184 HIS A CA 1
ATOM 1502 C C . HIS A 1 184 ? -1.351 9.205 7.656 1.00 70.75 184 HIS A C 1
ATOM 1504 O O . HIS A 1 184 ? -1.784 9.319 8.802 1.00 70.75 184 HIS A O 1
ATOM 1510 N N . LEU A 1 185 ? -2.149 9.356 6.588 1.00 67.00 185 LEU A N 1
ATOM 1511 C CA . LEU A 1 185 ? -3.597 9.644 6.687 1.00 67.00 185 LEU A CA 1
ATOM 1512 C C . LEU A 1 185 ? -4.332 8.586 7.512 1.00 67.00 185 LEU A C 1
ATOM 1514 O O . LEU A 1 185 ? -5.185 8.871 8.353 1.00 67.00 185 LEU A O 1
ATOM 1518 N N . ALA A 1 186 ? -3.934 7.352 7.269 1.00 64.50 186 ALA A N 1
ATOM 1519 C CA . ALA A 1 186 ? -4.273 6.171 8.013 1.00 64.50 186 ALA A CA 1
ATOM 1520 C C . ALA A 1 186 ? -4.079 6.308 9.531 1.00 64.50 186 ALA A C 1
ATOM 1522 O O . ALA A 1 186 ? -5.032 6.176 10.300 1.00 64.50 186 ALA A O 1
ATOM 1523 N N . SER A 1 187 ? -2.847 6.601 9.952 1.00 62.41 187 SER A N 1
ATOM 1524 C CA . SER A 1 187 ? -2.493 6.785 11.360 1.00 62.41 187 SER A CA 1
ATOM 1525 C C . SER A 1 187 ? -3.261 7.948 11.993 1.00 62.41 187 SER A C 1
ATOM 1527 O O . SER A 1 187 ? -3.795 7.797 13.088 1.00 62.41 187 SER A O 1
ATOM 1529 N N . MET A 1 188 ? -3.409 9.070 11.281 1.00 62.19 188 MET A N 1
ATOM 1530 C CA . MET A 1 188 ? -4.201 10.208 11.761 1.00 62.19 188 MET A CA 1
ATOM 1531 C C . MET A 1 188 ? -5.665 9.826 12.012 1.00 62.19 188 MET A C 1
ATOM 1533 O O . MET A 1 188 ? -6.244 10.224 13.020 1.00 62.19 188 MET A O 1
ATOM 1537 N N . THR A 1 189 ? -6.260 9.037 11.115 1.00 63.09 189 THR A N 1
ATOM 1538 C CA . THR A 1 189 ? -7.642 8.554 11.263 1.00 63.09 189 THR A CA 1
ATOM 1539 C C . THR A 1 189 ? -7.788 7.683 12.507 1.00 63.09 189 THR A C 1
ATOM 1541 O O . THR A 1 189 ? -8.744 7.837 13.262 1.00 63.09 189 THR A O 1
ATOM 1544 N N . GLU A 1 190 ? -6.833 6.789 12.751 1.00 58.88 190 GLU A N 1
ATOM 1545 C CA . GLU A 1 190 ? -6.828 5.932 13.936 1.00 58.88 190 GLU A CA 1
ATOM 1546 C C . GLU A 1 190 ? -6.732 6.748 15.231 1.00 58.88 190 GLU A C 1
ATOM 1548 O O . GLU A 1 190 ? -7.553 6.553 16.127 1.00 58.88 190 GLU A O 1
ATOM 1553 N N . THR A 1 191 ? -5.810 7.714 15.312 1.00 61.09 191 THR A N 1
ATOM 1554 C CA . THR A 1 191 ? -5.692 8.610 16.475 1.00 61.09 191 THR A CA 1
ATOM 1555 C C . THR A 1 191 ? -6.992 9.373 16.738 1.00 61.09 191 THR A C 1
ATOM 1557 O O . THR A 1 191 ? -7.424 9.495 17.884 1.00 61.09 191 THR A O 1
ATOM 1560 N N . LEU A 1 192 ? -7.653 9.857 15.683 1.00 59.97 192 LEU A N 1
ATOM 1561 C CA . LEU A 1 192 ? -8.940 10.546 15.795 1.00 59.97 192 LEU A CA 1
ATOM 1562 C C . LEU A 1 192 ? -10.050 9.637 16.344 1.00 59.97 192 LEU A C 1
ATOM 1564 O O . LEU A 1 192 ? -10.884 10.092 17.127 1.00 59.97 192 LEU A O 1
ATOM 1568 N N . LEU A 1 193 ? -10.065 8.361 15.955 1.00 54.44 193 LEU A N 1
ATOM 1569 C CA . LEU A 1 193 ? -11.060 7.393 16.419 1.00 54.44 193 LEU A CA 1
ATOM 1570 C C . LEU A 1 193 ? -10.801 6.928 17.859 1.00 54.44 193 LEU A C 1
ATOM 1572 O O . LEU A 1 193 ? -11.755 6.806 18.626 1.00 54.44 193 LEU A O 1
ATOM 1576 N N . LEU A 1 194 ? -9.541 6.703 18.243 1.00 54.00 194 LEU A N 1
ATOM 1577 C CA . LEU A 1 194 ? -9.172 6.241 19.588 1.00 54.00 194 LEU A CA 1
ATOM 1578 C C . LEU A 1 194 ? -9.463 7.292 20.669 1.00 54.00 194 LEU A C 1
ATOM 1580 O O . LEU A 1 194 ? -10.064 6.961 21.688 1.00 54.00 194 LEU A O 1
ATOM 1584 N N . ASN A 1 195 ? -9.180 8.572 20.405 1.00 55.03 195 ASN A N 1
ATOM 1585 C CA . ASN A 1 195 ? -9.479 9.658 21.350 1.00 55.03 195 ASN A CA 1
ATOM 1586 C C . ASN A 1 195 ? -10.982 9.798 21.662 1.00 55.03 195 ASN A C 1
ATOM 1588 O O . ASN A 1 195 ? -11.361 10.270 22.735 1.00 55.03 195 ASN A O 1
ATOM 1592 N N . LYS A 1 196 ? -11.864 9.365 20.751 1.00 49.19 196 LYS A N 1
ATOM 1593 C CA . LYS A 1 196 ? -13.314 9.329 20.994 1.00 49.19 196 LYS A CA 1
ATOM 1594 C C . LYS A 1 196 ? -13.699 8.257 22.021 1.00 49.19 196 LYS A C 1
ATOM 1596 O O . LYS A 1 196 ? -14.644 8.461 22.783 1.00 49.19 196 LYS A O 1
ATOM 1601 N N . VAL A 1 197 ? -12.990 7.127 22.025 1.00 41.78 197 VAL A N 1
ATOM 1602 C CA . VAL A 1 197 ? -13.252 5.990 22.920 1.00 41.78 197 VAL A CA 1
ATOM 1603 C C . VAL A 1 197 ? -12.788 6.297 24.344 1.00 41.78 197 VAL A C 1
ATOM 1605 O O . VAL A 1 197 ? -13.488 5.940 25.279 1.00 41.78 197 VAL A O 1
ATOM 1608 N N . GLU A 1 198 ? -11.674 7.013 24.514 1.00 37.88 198 GLU A N 1
ATOM 1609 C CA . GLU A 1 198 ? -11.157 7.400 25.841 1.00 37.88 198 GLU A CA 1
ATOM 1610 C C . GLU A 1 198 ? -11.917 8.574 26.486 1.00 37.88 198 GLU A C 1
ATOM 1612 O O . GLU A 1 198 ? -11.854 8.764 27.696 1.00 37.88 198 GLU A O 1
ATOM 1617 N N . SER A 1 199 ? -12.665 9.349 25.692 1.00 41.81 199 SER A N 1
ATOM 1618 C CA . SER A 1 199 ? -13.492 10.477 26.162 1.00 41.81 199 SER A CA 1
ATOM 1619 C C . SER A 1 199 ? -14.955 10.093 26.465 1.00 41.81 199 SER A C 1
ATOM 1621 O O . SER A 1 199 ? -15.800 10.981 26.629 1.00 41.81 199 SER A O 1
ATOM 1623 N N . SER A 1 200 ? -15.289 8.796 26.446 1.00 36.69 200 SER A N 1
ATOM 1624 C CA . SER A 1 200 ? -16.647 8.253 26.641 1.00 36.69 200 SER A CA 1
ATOM 1625 C C . SER A 1 200 ? -16.755 7.468 27.937 1.00 36.69 200 SER A C 1
ATOM 1627 O O . SER A 1 200 ? -17.819 7.617 28.578 1.00 36.69 200 SER A O 1
#

Foldseek 3Di:
DPQKDFFFDDDPPATAGAIDGPCVVCVVPDDDDDDDPDWDDPVQLVVLSVVRGGPRPDAPQQRHGVLSNCCSTHVDRDQVSLPVLDDDDDDDDQPCQVVLVVVLPVDDDPVVNVVSLVVNSVNLVVLSVVLNVLLVVLVVLLVVLCVQLVVCVVVVNNVRNVVSVVSSVVSVVSNVVSRVVNVVSRVVNRVSVVVVVVVD

Nearest PDB structures (foldseek):
  9eon-assembly1_A  TM=7.764E-01  e=3.568E-02  Synechocystis sp. PCC 6803
  9eom-assembly1_A-56  TM=7.675E-01  e=4.218E-02  Synechocystis sp. PCC 6803
  9eom-assembly1_A-58  TM=7.675E-01  e=4.218E-02  Synechocystis sp. PCC 6803
  9eom-assembly1_A-60  TM=7.675E-01  e=4.218E-02  Synechocystis sp. PCC 6803
  4whe-assembly1_A  TM=4.838E-01  e=1.441E-01  Escherichia coli K-12

Solvent-accessible surface area (backbone atoms only — not comparable to full-atom values): 11549 Å² total; per-residue (Å²): 132,92,59,62,41,77,41,59,42,82,50,101,90,52,48,28,26,40,77,39,44,46,64,71,71,40,71,88,49,90,86,82,87,84,88,67,99,71,60,56,58,69,70,58,19,49,52,48,48,58,76,42,56,66,43,63,74,63,32,93,83,76,37,32,50,68,46,51,53,42,26,28,37,50,68,53,57,80,75,68,66,71,77,73,75,67,94,80,91,82,92,82,76,82,87,57,54,73,61,50,53,62,49,59,75,52,87,60,60,78,70,57,40,52,53,44,48,55,49,55,53,51,53,48,48,50,54,43,70,58,45,50,58,54,29,51,51,24,54,51,46,33,53,52,24,47,54,50,18,54,54,23,47,78,67,73,32,59,69,56,17,51,54,24,46,54,52,21,51,53,27,49,53,52,28,52,55,41,47,53,50,52,57,47,53,49,50,53,51,49,54,60,55,51,56,55,64,78,74,108

Sequence (200 aa):
GDGHVIHYRKLKDYEMVACTSVDTFAQGRKIYARNYQVCYIPNVVIQRAKSRLGERKYNLLFNNCEHFATWCKTGVSDSRQIRDFLPLTTKIKTENLSQSLKQAFKGANRNDSTKLLNKALADIKVVWDDTQPQYKHSLQEINTWEQVAMKALNNNREDLARAALARKLNYKKRAQELKLRLEHLASMTETLLLNKVESS